Protein AF-A0A957G756-F1 (afdb_monomer)

Solvent-accessible surface area (backbone atoms only — not comparable to full-atom values): 13154 Å² total; per-residue (Å²): 130,87,59,55,31,33,37,39,39,38,94,43,53,69,86,48,104,41,71,67,27,51,49,52,47,52,52,46,31,50,44,33,74,74,49,36,46,40,35,37,38,29,40,40,49,88,91,51,74,54,60,50,82,50,60,80,18,51,30,38,30,41,82,54,8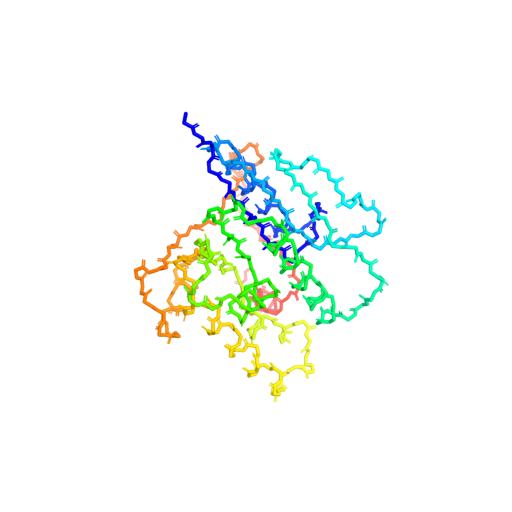5,80,70,83,52,63,68,60,50,37,50,54,44,15,52,50,54,46,50,49,47,74,76,50,77,76,36,53,32,39,35,23,47,40,54,49,48,33,28,55,43,45,74,70,47,50,91,77,44,89,44,45,37,35,37,38,46,85,69,51,66,59,70,54,44,43,84,79,35,69,87,43,63,94,33,74,63,40,57,54,39,45,51,38,45,50,54,31,60,65,68,35,67,34,33,38,22,52,36,68,69,57,48,53,53,48,35,72,73,75,36,66,62,91,38,55,43,74,53,62,80,84,76,62,60,90,82,58,63,91,70,82,80,78,91,64,96,65,91,82,89,83,88,87,78,76,92,49,78,94,69,43,59,67,58,55,59,73,47,50,88,81,110

Sequence (227 aa):
MMMPKALYAAFDLVPSPKGASTHITYFTRGLVKAGYKMSLITAGDPNLPLQECYAGADLWRVPSTGDQNFLRRAGVYGQFVLAHLRERADYEIVHVRSIWAGFPLVSHFGAARPFKLLYEVNGLPSIEMKYHYEALEGSPLLDKLREQEAATLHAADAIICPSRVTADYIASLRVPREKITVIPNGVDTSLYHPGPAPAAAAYTLLYTGTLADWQGLDVLVAALPLV

Foldseek 3Di:
DDAAEEEEEEAADAPDPDPVNVLVQVVLLVSVVVRHAYEYEYADDPVDDQWDQGSNYTYGHQDDPVDPDPVVSLQSSLVVLVVVCVVPVRHQEYEYAALSNQLSCCVPCPLVRSHAYEYEYADQCLPPVCLVPVVCVVPVVSVVSVVSVLSRLQSHQAYEYADPVVLVVSVVSVRDSVRYDHDHGDDDCVVDPDDPDDPDPDDDDDDDDDPGVVVCVVVVVVCVVVD

Radius of gyration: 19.62 Å; Cα contacts (8 Å, |Δi|>4): 318; chains: 1; bounding box: 60×42×55 Å

Structure (mmCIF, N/CA/C/O backbone):
data_AF-A0A957G756-F1
#
_entry.id   AF-A0A957G756-F1
#
loop_
_atom_site.gro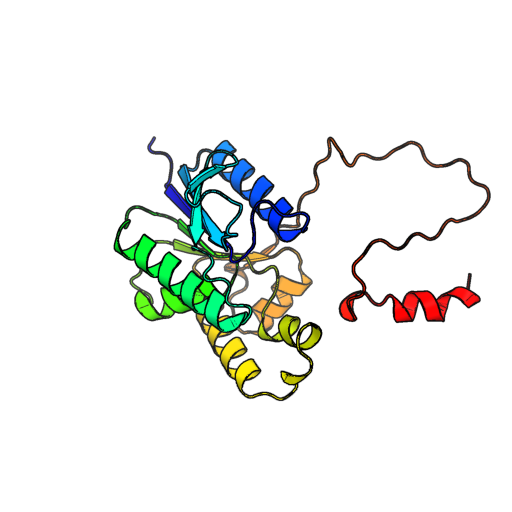up_PDB
_atom_site.id
_atom_site.type_symbol
_atom_site.label_atom_id
_atom_site.label_alt_id
_atom_site.label_comp_id
_atom_site.label_asym_id
_atom_site.label_entity_id
_atom_site.label_seq_id
_atom_site.pdbx_PDB_ins_code
_atom_site.Cartn_x
_atom_site.Cartn_y
_atom_site.Cartn_z
_atom_site.occupancy
_atom_site.B_iso_or_equiv
_atom_site.auth_seq_id
_atom_site.auth_comp_id
_atom_site.auth_asym_id
_atom_site.auth_atom_id
_atom_site.pdbx_PDB_model_num
ATOM 1 N N . MET A 1 1 ? -29.838 6.854 -6.437 1.00 57.38 1 MET A N 1
ATOM 2 C CA . MET A 1 1 ? -29.130 5.812 -5.661 1.00 57.38 1 MET A CA 1
ATOM 3 C C . MET A 1 1 ? -28.029 6.518 -4.881 1.00 57.38 1 MET A C 1
ATOM 5 O O . MET A 1 1 ? -27.373 7.357 -5.487 1.00 57.38 1 MET A O 1
ATOM 9 N N . MET A 1 2 ? -27.900 6.317 -3.564 1.00 71.19 2 MET A N 1
ATOM 10 C CA . MET A 1 2 ? -26.826 6.975 -2.797 1.00 71.19 2 MET A CA 1
ATOM 11 C C . MET A 1 2 ? -25.463 6.462 -3.277 1.00 71.19 2 MET A C 1
ATOM 13 O O . MET A 1 2 ? -25.316 5.266 -3.510 1.00 71.19 2 MET A O 1
ATOM 17 N N . MET A 1 3 ? -24.500 7.368 -3.467 1.00 81.44 3 MET A N 1
ATOM 18 C CA . MET A 1 3 ? -23.129 7.011 -3.843 1.00 81.44 3 MET A CA 1
ATOM 19 C C . MET A 1 3 ? -22.430 6.376 -2.636 1.00 81.44 3 MET A C 1
ATOM 21 O O . MET A 1 3 ? -22.388 7.030 -1.588 1.00 81.44 3 MET A O 1
ATOM 25 N N . PRO A 1 4 ? -21.878 5.156 -2.755 1.00 90.00 4 PRO A N 1
ATOM 26 C CA . PRO A 1 4 ? -21.242 4.497 -1.629 1.00 90.00 4 PRO A CA 1
ATOM 27 C C . PRO A 1 4 ? -20.017 5.278 -1.164 1.00 90.00 4 PRO A C 1
ATOM 29 O O . PRO A 1 4 ? -19.215 5.760 -1.977 1.00 90.00 4 PRO A O 1
ATOM 32 N N . LYS A 1 5 ? -19.883 5.430 0.154 1.00 95.88 5 LYS A N 1
ATOM 33 C CA . LYS A 1 5 ? -18.794 6.206 0.753 1.00 95.88 5 LYS A CA 1
ATOM 34 C C . LYS A 1 5 ? -17.638 5.289 1.124 1.00 95.88 5 LYS A C 1
ATOM 36 O O . LYS A 1 5 ? -17.815 4.323 1.867 1.00 95.88 5 LYS A O 1
ATOM 41 N N . ALA A 1 6 ? -16.445 5.620 0.644 1.00 97.44 6 ALA A N 1
ATOM 42 C CA . ALA A 1 6 ? -15.246 4.837 0.903 1.00 97.44 6 ALA A CA 1
ATOM 43 C C . ALA A 1 6 ? -14.088 5.712 1.391 1.00 97.44 6 ALA A C 1
ATOM 45 O O . ALA A 1 6 ? -13.873 6.830 0.913 1.00 97.44 6 ALA A O 1
ATOM 46 N N . LEU A 1 7 ? -13.344 5.188 2.360 1.00 98.38 7 LEU A N 1
ATOM 47 C CA . LEU A 1 7 ? -12.089 5.759 2.827 1.00 98.38 7 LEU A CA 1
ATOM 48 C C . LEU A 1 7 ? -10.940 5.020 2.153 1.00 98.38 7 LEU A C 1
ATOM 50 O O . LEU A 1 7 ? -10.889 3.796 2.214 1.00 98.38 7 LEU A O 1
ATOM 54 N N . TYR A 1 8 ? -9.997 5.756 1.578 1.00 98.56 8 TYR A N 1
ATOM 55 C CA . TYR A 1 8 ? -8.720 5.230 1.124 1.00 98.56 8 TYR A CA 1
ATOM 56 C C . TYR A 1 8 ? -7.596 5.757 2.017 1.00 98.56 8 TYR A C 1
ATOM 58 O O . TYR A 1 8 ? -7.384 6.961 2.102 1.00 98.56 8 TYR A O 1
ATOM 66 N N . ALA A 1 9 ? -6.897 4.874 2.721 1.00 98.44 9 ALA A N 1
ATOM 67 C CA . ALA A 1 9 ? -5.848 5.223 3.670 1.00 98.44 9 ALA A CA 1
ATOM 68 C C . ALA A 1 9 ? -4.494 4.693 3.173 1.00 98.44 9 ALA A C 1
ATOM 70 O O . ALA A 1 9 ? -4.243 3.481 3.170 1.00 98.44 9 ALA A O 1
ATOM 71 N N . ALA A 1 10 ? -3.605 5.609 2.789 1.00 98.00 10 ALA A N 1
ATOM 72 C CA . ALA A 1 10 ? -2.270 5.316 2.279 1.00 98.00 10 ALA A CA 1
ATOM 73 C C . ALA A 1 10 ? -1.176 6.054 3.068 1.00 98.00 10 ALA A C 1
ATOM 75 O O . ALA A 1 10 ? -1.148 7.278 3.093 1.00 98.00 10 ALA A O 1
ATOM 76 N N . PHE A 1 11 ? -0.220 5.339 3.670 1.00 96.75 11 PHE A N 1
ATOM 77 C CA . PHE A 1 11 ? 0.908 5.973 4.376 1.00 96.75 11 PHE A CA 1
ATOM 78 C C . PHE A 1 11 ? 2.018 6.410 3.404 1.00 96.75 11 PHE A C 1
ATOM 80 O O . PHE A 1 11 ? 3.173 6.005 3.510 1.00 96.75 11 PHE A O 1
ATOM 87 N N . ASP A 1 12 ? 1.648 7.248 2.445 1.00 96.00 12 ASP A N 1
ATOM 88 C CA . ASP A 1 12 ? 2.513 7.778 1.398 1.00 96.00 12 ASP A CA 1
ATOM 89 C C . ASP A 1 12 ? 2.356 9.293 1.326 1.00 96.00 12 ASP A C 1
ATOM 91 O O . ASP A 1 12 ? 1.314 9.835 1.691 1.00 96.00 12 ASP A O 1
ATOM 95 N N . LEU A 1 13 ? 3.375 9.993 0.830 1.00 95.06 13 LEU A N 1
ATOM 96 C CA . LEU A 1 13 ? 3.228 11.408 0.507 1.00 95.06 13 LEU A CA 1
ATOM 97 C C . LEU A 1 13 ? 2.525 11.552 -0.848 1.00 95.06 13 LEU A C 1
ATOM 99 O O . LEU A 1 13 ? 2.993 11.022 -1.865 1.00 95.06 13 LEU A O 1
ATOM 103 N N . VAL A 1 14 ? 1.414 12.287 -0.870 1.00 96.44 14 VAL A N 1
ATOM 104 C CA . VAL A 1 14 ? 0.627 12.535 -2.082 1.00 96.44 14 VAL A CA 1
ATOM 105 C C . VAL A 1 14 ? 0.332 14.029 -2.218 1.00 96.44 14 VAL A C 1
ATOM 107 O O . VAL A 1 14 ? -0.227 14.604 -1.284 1.00 96.44 14 VAL A O 1
ATOM 110 N N . PRO A 1 15 ? 0.649 14.668 -3.361 1.00 95.56 15 PRO A N 1
ATOM 111 C CA . PRO A 1 15 ? 1.457 14.139 -4.465 1.00 95.56 15 PRO A CA 1
ATOM 112 C C . PRO A 1 15 ? 2.950 14.018 -4.099 1.00 95.56 15 PRO A C 1
ATOM 114 O O . PRO A 1 15 ? 3.460 14.747 -3.253 1.00 95.56 15 PRO A O 1
ATOM 117 N N . SER A 1 16 ? 3.668 13.114 -4.764 1.00 94.25 16 SER A N 1
ATOM 118 C CA . SER A 1 16 ? 5.135 13.022 -4.751 1.00 94.25 16 SER A CA 1
ATOM 119 C C . SER A 1 16 ? 5.641 12.335 -6.032 1.00 94.25 16 SER A C 1
ATOM 121 O O . SER A 1 16 ? 4.866 11.630 -6.684 1.00 94.25 16 SER A O 1
ATOM 123 N N . PRO A 1 17 ? 6.924 12.485 -6.423 1.00 89.50 17 PRO A N 1
ATOM 124 C CA . PRO A 1 17 ? 7.470 11.890 -7.651 1.00 89.50 17 PRO A CA 1
ATOM 125 C C . PRO A 1 17 ? 7.754 10.379 -7.510 1.00 89.50 17 PRO A C 1
ATOM 127 O O . PRO A 1 17 ? 8.745 9.867 -8.022 1.00 89.50 17 PRO A O 1
ATOM 130 N N . LYS A 1 18 ? 6.912 9.651 -6.767 1.00 90.00 18 LYS A N 1
ATOM 131 C CA . LYS A 1 18 ? 7.045 8.212 -6.510 1.00 90.00 18 LYS A CA 1
ATOM 132 C C . LYS A 1 18 ? 5.920 7.436 -7.188 1.00 90.00 18 LYS A C 1
ATOM 134 O O . LYS A 1 18 ? 4.782 7.903 -7.261 1.00 90.00 18 LYS A O 1
ATOM 139 N N . GLY A 1 19 ? 6.222 6.204 -7.603 1.00 90.88 19 GLY A N 1
ATOM 140 C CA . GLY A 1 19 ? 5.241 5.299 -8.213 1.00 90.88 19 GLY A CA 1
ATOM 141 C C . GLY A 1 19 ? 4.019 5.049 -7.323 1.00 90.88 19 GLY A C 1
ATOM 142 O O . GLY A 1 19 ? 2.897 5.086 -7.817 1.00 90.88 19 GLY A O 1
ATOM 143 N N . ALA A 1 20 ? 4.211 4.905 -6.005 1.00 93.81 20 ALA A N 1
ATOM 144 C CA . ALA A 1 20 ? 3.110 4.756 -5.048 1.00 93.81 20 ALA A CA 1
ATOM 145 C C . ALA A 1 20 ? 2.159 5.963 -5.062 1.00 93.81 20 ALA A C 1
ATOM 147 O O . ALA A 1 20 ? 0.946 5.793 -5.137 1.00 93.81 20 ALA A O 1
ATOM 148 N N . SER A 1 21 ? 2.704 7.183 -5.077 1.00 96.31 21 SER A N 1
ATOM 149 C CA . SER A 1 21 ? 1.909 8.411 -5.149 1.00 96.31 21 SER A CA 1
ATOM 150 C C . SER A 1 21 ? 1.121 8.503 -6.453 1.00 96.31 21 SER A C 1
ATOM 152 O O . SER A 1 21 ? -0.080 8.754 -6.432 1.00 96.31 21 SER A O 1
ATOM 154 N N . THR A 1 22 ? 1.775 8.196 -7.579 1.00 95.50 22 THR A N 1
ATOM 155 C CA . THR A 1 22 ? 1.122 8.126 -8.895 1.00 95.50 22 THR A CA 1
ATOM 156 C C . THR A 1 22 ? -0.026 7.122 -8.870 1.00 95.50 22 THR A C 1
ATOM 158 O O . THR A 1 22 ? -1.150 7.465 -9.233 1.00 95.50 22 THR A O 1
ATOM 161 N N . HIS A 1 23 ? 0.221 5.907 -8.374 1.00 96.56 23 HIS A N 1
ATOM 162 C CA . HIS A 1 23 ? -0.818 4.897 -8.231 1.00 96.56 23 HIS A CA 1
ATOM 163 C C . HIS A 1 23 ? -1.989 5.435 -7.398 1.00 96.56 23 HIS A C 1
ATOM 165 O O . HIS A 1 23 ? -3.118 5.407 -7.879 1.00 96.56 23 HIS A O 1
ATOM 171 N N . ILE A 1 24 ? -1.747 5.961 -6.191 1.00 97.56 24 ILE A N 1
ATOM 172 C CA . ILE A 1 24 ? -2.807 6.462 -5.296 1.00 97.56 24 ILE A CA 1
ATOM 173 C C . ILE A 1 24 ? -3.650 7.535 -5.993 1.00 97.56 24 ILE A C 1
ATOM 175 O O . ILE A 1 24 ? -4.880 7.497 -5.913 1.00 97.56 24 ILE A O 1
ATOM 179 N N . THR A 1 25 ? -3.018 8.454 -6.726 1.00 97.50 25 THR A N 1
ATOM 180 C CA . THR A 1 25 ? -3.707 9.503 -7.487 1.00 97.50 25 THR A CA 1
ATOM 181 C C . THR A 1 25 ? -4.629 8.933 -8.564 1.00 97.50 25 THR A C 1
ATOM 183 O O . THR A 1 25 ? -5.803 9.313 -8.630 1.00 97.50 25 THR A O 1
ATOM 186 N N . TYR A 1 26 ? -4.139 8.020 -9.410 1.00 96.44 26 TYR A N 1
ATOM 187 C CA . TYR A 1 26 ? -4.953 7.433 -10.483 1.00 96.44 26 TYR A CA 1
ATOM 188 C C . TYR A 1 26 ? -6.021 6.479 -9.943 1.00 96.44 26 TYR A C 1
ATOM 190 O O . TYR A 1 26 ? -7.146 6.492 -10.445 1.00 96.44 26 TYR A O 1
ATOM 198 N N . PHE A 1 27 ? -5.712 5.715 -8.896 1.00 95.69 27 PHE A N 1
ATOM 199 C CA . PHE A 1 27 ? -6.656 4.805 -8.252 1.00 95.69 27 PHE A CA 1
ATOM 200 C C . PHE A 1 27 ? -7.812 5.583 -7.613 1.00 95.69 27 PHE A C 1
ATOM 202 O O . PHE A 1 27 ? -8.977 5.291 -7.879 1.00 95.69 27 PHE A O 1
ATOM 209 N N . THR A 1 28 ? -7.503 6.659 -6.879 1.00 97.94 28 THR A N 1
ATOM 210 C CA . THR A 1 28 ? -8.508 7.573 -6.303 1.00 97.94 28 THR A CA 1
ATOM 211 C C . THR A 1 28 ? -9.401 8.165 -7.391 1.00 97.94 28 THR A C 1
ATOM 213 O O . THR A 1 28 ? -10.626 8.090 -7.296 1.00 97.94 28 THR A O 1
ATOM 216 N N . ARG A 1 29 ? -8.804 8.685 -8.472 1.00 97.44 29 ARG A N 1
ATOM 217 C CA . ARG A 1 29 ? -9.549 9.229 -9.617 1.00 97.44 29 ARG A CA 1
ATOM 218 C C . ARG A 1 29 ? -10.462 8.179 -10.257 1.00 97.44 29 ARG A C 1
ATOM 220 O O . ARG A 1 29 ? -11.581 8.505 -10.645 1.00 97.44 29 ARG A O 1
ATOM 227 N N . GLY A 1 30 ? -9.983 6.943 -10.393 1.00 96.25 30 GLY A N 1
ATOM 228 C CA . GLY A 1 30 ? -10.749 5.819 -10.927 1.00 96.25 30 GLY A CA 1
ATOM 229 C C . GLY A 1 30 ? -11.984 5.510 -10.082 1.00 96.25 30 GLY A C 1
ATOM 230 O O . GLY A 1 30 ? -13.083 5.429 -10.625 1.00 96.25 30 GLY A O 1
ATOM 231 N N . LEU A 1 31 ? -11.825 5.433 -8.757 1.00 96.56 31 LEU A N 1
ATOM 232 C CA . LEU A 1 31 ? -12.930 5.198 -7.822 1.00 96.56 31 LEU A CA 1
ATOM 233 C C . LEU A 1 31 ? -13.961 6.336 -7.839 1.00 96.56 31 LEU A C 1
ATOM 235 O O . LEU A 1 31 ? -15.162 6.075 -7.899 1.00 96.56 31 LEU A O 1
ATOM 239 N N . VAL A 1 32 ? -13.516 7.595 -7.870 1.00 97.81 32 VAL A N 1
ATOM 240 C CA . VAL A 1 32 ? -14.425 8.749 -7.996 1.00 97.81 32 VAL A CA 1
ATOM 241 C C . VAL A 1 32 ? -15.216 8.681 -9.306 1.00 97.81 32 VAL A C 1
ATOM 243 O O . VAL A 1 32 ? -16.437 8.826 -9.297 1.00 97.81 32 VAL A O 1
ATOM 246 N N . LYS A 1 33 ? -14.552 8.396 -10.436 1.00 97.00 33 LYS A N 1
ATOM 247 C CA . LYS A 1 33 ? -15.218 8.231 -11.743 1.00 97.00 33 LYS A CA 1
ATOM 248 C C . LYS A 1 33 ? -16.201 7.060 -11.771 1.00 97.00 33 LYS A C 1
ATOM 250 O O . LYS A 1 33 ? -17.202 7.140 -12.475 1.00 97.00 33 LYS A O 1
ATOM 255 N N . ALA A 1 34 ? -15.933 6.002 -11.010 1.00 96.06 34 ALA A N 1
ATOM 256 C CA . ALA A 1 34 ? -16.838 4.867 -10.846 1.00 96.06 34 ALA A CA 1
ATOM 257 C C . ALA A 1 34 ? -18.058 5.182 -9.955 1.00 96.06 34 ALA A C 1
ATOM 259 O O . ALA A 1 34 ? -18.935 4.335 -9.806 1.00 96.06 34 ALA A O 1
ATOM 260 N N . GLY A 1 35 ? -18.141 6.390 -9.386 1.00 96.31 35 GLY A N 1
ATOM 261 C CA . GLY A 1 35 ? -19.299 6.857 -8.628 1.00 96.31 35 GLY A CA 1
ATOM 262 C C . GLY A 1 35 ? -19.189 6.684 -7.112 1.00 96.31 35 GLY A C 1
ATOM 263 O O . GLY A 1 35 ? -20.207 6.774 -6.426 1.00 96.31 35 GLY A O 1
ATOM 264 N N . TYR A 1 36 ? -17.989 6.460 -6.568 1.00 96.69 36 TYR A N 1
ATOM 265 C CA . TYR A 1 36 ? -17.769 6.433 -5.119 1.00 96.69 36 TYR A CA 1
ATOM 266 C C . TYR A 1 36 ? -17.556 7.841 -4.560 1.00 96.69 36 TYR A C 1
ATOM 268 O O . TYR A 1 36 ? -16.848 8.662 -5.150 1.00 96.69 36 TYR A O 1
ATOM 276 N N . LYS A 1 37 ? -18.104 8.106 -3.369 1.00 96.94 37 LYS A N 1
ATOM 277 C CA . LYS A 1 37 ? -17.749 9.295 -2.586 1.00 96.94 37 LYS A CA 1
ATOM 278 C C . LYS A 1 37 ? -16.494 8.989 -1.772 1.00 96.94 37 LYS A C 1
ATOM 280 O O . LYS A 1 37 ? -16.562 8.313 -0.745 1.00 96.94 37 LYS A O 1
ATOM 285 N N . MET A 1 38 ? -15.354 9.480 -2.246 1.00 97.56 38 MET A N 1
ATOM 286 C CA . MET A 1 38 ? -14.047 9.137 -1.691 1.00 97.56 38 MET A CA 1
ATOM 287 C C . MET A 1 38 ? -13.567 10.147 -0.648 1.00 97.56 38 MET A C 1
ATOM 289 O O . MET A 1 38 ? -13.553 11.353 -0.890 1.00 97.56 38 MET A O 1
ATOM 293 N N . SER A 1 39 ? -13.079 9.633 0.478 1.00 97.94 39 SER A N 1
ATOM 294 C CA . SER A 1 39 ? -12.112 10.338 1.322 1.00 97.94 39 SER A CA 1
ATOM 295 C C . SER A 1 39 ? -10.752 9.665 1.190 1.00 97.94 39 SER A C 1
ATOM 297 O O . SER A 1 39 ? -10.678 8.439 1.116 1.00 97.94 39 SER A O 1
ATOM 299 N N . LEU A 1 40 ? -9.686 10.452 1.179 1.00 98.62 40 LEU A N 1
ATOM 300 C CA . LEU A 1 40 ? -8.309 9.975 1.103 1.00 98.62 40 LEU A CA 1
ATOM 301 C C . LEU A 1 40 ? -7.555 10.470 2.341 1.00 98.62 40 LEU A C 1
ATOM 303 O O . LEU A 1 40 ? -7.634 11.650 2.665 1.00 98.62 40 LEU A O 1
ATOM 307 N N . ILE A 1 41 ? -6.838 9.590 3.039 1.00 98.50 41 ILE A N 1
ATOM 308 C CA . ILE A 1 41 ? -5.938 9.967 4.136 1.00 98.50 41 ILE A CA 1
ATOM 309 C C . ILE A 1 41 ? -4.514 9.582 3.757 1.00 98.50 41 ILE A C 1
ATOM 311 O O . ILE A 1 41 ? -4.265 8.427 3.400 1.00 98.50 41 ILE A O 1
ATOM 315 N N . THR A 1 42 ? -3.586 10.538 3.852 1.00 98.31 42 THR A N 1
ATOM 316 C CA . THR A 1 42 ? -2.175 10.329 3.500 1.00 98.31 42 THR A CA 1
ATOM 317 C C . THR A 1 42 ? -1.200 10.848 4.548 1.00 98.31 42 THR A C 1
ATOM 319 O O . THR A 1 42 ? -1.575 11.588 5.461 1.00 98.31 42 THR A O 1
ATOM 322 N N . ALA A 1 43 ? 0.082 10.496 4.414 1.00 96.38 43 ALA A N 1
ATOM 323 C CA . ALA A 1 43 ? 1.130 11.197 5.147 1.00 96.38 43 ALA A CA 1
ATOM 324 C C . ALA A 1 43 ? 1.188 12.668 4.689 1.00 96.38 43 ALA A C 1
ATOM 326 O O . ALA A 1 43 ? 0.944 12.970 3.515 1.00 96.38 43 ALA A O 1
ATOM 327 N N . GLY A 1 44 ? 1.476 13.579 5.618 1.00 94.06 44 GLY A N 1
ATOM 328 C CA . GLY A 1 44 ? 1.616 15.004 5.331 1.00 94.06 44 GLY A CA 1
ATOM 329 C C . GLY A 1 44 ? 3.057 15.464 5.167 1.00 94.06 44 GLY A C 1
ATOM 330 O O . GLY A 1 44 ? 4.003 14.809 5.601 1.00 94.06 44 GLY A O 1
ATOM 331 N N . ASP A 1 45 ? 3.187 16.639 4.565 1.00 91.00 45 ASP A N 1
ATOM 332 C CA . ASP A 1 45 ? 4.419 17.411 4.443 1.00 91.00 45 ASP A CA 1
ATOM 333 C C . ASP A 1 45 ? 4.110 18.858 4.861 1.00 91.00 45 ASP A C 1
ATOM 335 O O . ASP A 1 45 ? 3.020 19.337 4.533 1.00 91.00 45 ASP A O 1
ATOM 339 N N . PRO A 1 46 ? 5.008 19.557 5.582 1.00 90.56 46 PRO A N 1
ATOM 340 C CA . PRO A 1 46 ? 4.764 20.931 6.029 1.00 90.56 46 PRO A CA 1
ATOM 341 C C . PRO A 1 46 ? 4.463 21.926 4.899 1.00 90.56 46 PRO A C 1
ATOM 343 O O . PRO A 1 46 ? 3.848 22.959 5.151 1.00 90.56 46 PRO A O 1
ATOM 346 N N . ASN A 1 47 ? 4.881 21.627 3.667 1.00 92.06 47 ASN A N 1
ATOM 347 C CA . ASN A 1 47 ? 4.677 22.483 2.499 1.00 92.06 47 ASN A CA 1
ATOM 348 C C . ASN A 1 47 ? 3.378 22.174 1.739 1.00 92.06 47 ASN A C 1
ATOM 350 O O . ASN A 1 47 ? 3.099 22.812 0.724 1.00 92.06 47 ASN A O 1
ATOM 354 N N . LEU A 1 48 ? 2.592 21.192 2.190 1.00 93.06 48 LEU A N 1
ATOM 355 C CA . LEU A 1 48 ? 1.323 20.815 1.574 1.00 93.06 48 LEU A CA 1
ATOM 356 C C . LEU A 1 48 ? 0.142 21.173 2.486 1.00 93.06 48 LEU A C 1
ATOM 358 O O . LEU A 1 48 ? 0.252 21.079 3.711 1.00 93.06 48 LEU A O 1
ATOM 362 N N . PRO A 1 49 ? -1.021 21.535 1.915 1.00 95.88 49 PRO A N 1
ATOM 363 C CA . PRO A 1 49 ? -2.208 21.808 2.711 1.00 95.88 49 PRO A CA 1
ATOM 364 C C . PRO A 1 49 ? -2.664 20.547 3.455 1.00 95.88 49 PRO A C 1
ATOM 366 O O . PRO A 1 49 ? -2.635 19.436 2.917 1.00 95.88 49 PRO A O 1
ATOM 369 N N . LEU A 1 50 ? -3.131 20.719 4.695 1.00 96.94 50 LEU A N 1
ATOM 370 C CA . LEU A 1 50 ? -3.639 19.607 5.507 1.00 96.94 50 LEU A CA 1
ATOM 371 C C . LEU A 1 50 ? -4.919 18.995 4.930 1.00 96.94 50 LEU A C 1
ATOM 373 O O . LEU A 1 50 ? -5.175 17.813 5.142 1.00 96.94 50 LEU A O 1
ATOM 377 N N . GLN A 1 51 ? -5.717 19.787 4.215 1.00 97.19 51 GLN A N 1
ATOM 378 C CA . GLN A 1 51 ? -6.929 19.335 3.546 1.00 97.19 51 GLN A CA 1
ATOM 379 C C . GLN A 1 51 ? -7.071 20.010 2.189 1.00 97.19 51 GLN A C 1
ATOM 381 O O . GLN A 1 51 ? -6.818 21.207 2.066 1.00 97.19 51 GLN A O 1
ATOM 386 N N . GLU A 1 52 ? -7.510 19.254 1.190 1.00 97.38 52 GLU A N 1
ATOM 387 C CA . GLU A 1 52 ? -7.895 19.788 -0.117 1.00 97.38 52 GLU A CA 1
ATOM 388 C C . GLU A 1 52 ? -8.788 18.796 -0.876 1.00 97.38 52 GLU A C 1
ATOM 390 O O . GLU A 1 52 ? -8.886 17.623 -0.514 1.00 97.38 52 GLU A O 1
ATOM 395 N N . CYS A 1 53 ? -9.416 19.251 -1.961 1.00 97.94 53 CYS A N 1
ATOM 396 C CA . CYS A 1 53 ? -10.016 18.344 -2.935 1.00 97.94 53 CYS A CA 1
ATOM 397 C C . CYS A 1 53 ? -8.926 17.876 -3.906 1.00 97.94 53 CYS A C 1
ATOM 399 O O . CYS A 1 53 ? -8.391 18.674 -4.677 1.00 97.94 53 CYS A O 1
ATOM 401 N N . TYR A 1 54 ? -8.602 16.585 -3.882 1.00 97.81 54 TYR A N 1
ATOM 402 C CA . TYR A 1 54 ? -7.528 16.007 -4.688 1.00 97.81 54 TYR A CA 1
ATOM 403 C C . TYR A 1 54 ? -8.033 14.801 -5.472 1.00 97.81 54 TYR A C 1
ATOM 405 O O . TYR A 1 54 ? -8.620 13.881 -4.910 1.00 97.81 54 TYR A O 1
ATOM 413 N N . ALA A 1 55 ? -7.816 14.799 -6.791 1.00 97.19 55 ALA A N 1
ATOM 414 C CA . ALA A 1 55 ? -8.306 13.749 -7.693 1.00 97.19 55 ALA A CA 1
ATOM 415 C C . ALA A 1 55 ? -9.826 13.463 -7.571 1.00 97.19 55 ALA A C 1
ATOM 417 O O . ALA A 1 55 ? -10.278 12.374 -7.921 1.00 97.19 55 ALA A O 1
ATOM 418 N N . GLY A 1 56 ? -10.604 14.452 -7.111 1.00 97.56 56 GLY A N 1
ATOM 419 C CA . GLY A 1 56 ? -12.046 14.347 -6.872 1.00 97.56 56 GLY A CA 1
ATOM 420 C C . GLY A 1 56 ? -12.443 13.755 -5.513 1.00 97.56 56 GLY A C 1
ATOM 421 O O . GLY A 1 56 ? -13.626 13.505 -5.302 1.00 97.56 56 GLY A O 1
ATOM 422 N N . ALA A 1 57 ? -11.487 13.521 -4.610 1.00 98.06 57 ALA A N 1
ATOM 423 C CA . ALA A 1 57 ? -11.714 13.040 -3.249 1.00 98.06 57 ALA A CA 1
ATOM 424 C C . ALA A 1 57 ? -11.425 14.128 -2.203 1.00 98.06 57 ALA A C 1
ATOM 426 O O . ALA A 1 57 ? -10.588 15.006 -2.426 1.00 98.06 57 ALA A O 1
ATOM 427 N N . ASP A 1 58 ? -12.058 14.008 -1.034 1.00 97.56 58 ASP A N 1
ATOM 428 C CA . ASP A 1 58 ? -11.719 14.806 0.149 1.00 97.56 58 ASP A CA 1
ATOM 429 C C . ASP A 1 58 ? -10.412 14.265 0.755 1.00 97.56 58 ASP A C 1
ATOM 431 O O . ASP A 1 58 ? -10.419 13.218 1.414 1.00 97.56 58 ASP A O 1
ATOM 435 N N . LEU A 1 59 ? -9.287 14.939 0.507 1.00 98.38 59 LEU A N 1
ATOM 436 C CA . LEU A 1 59 ? -7.965 14.536 0.988 1.00 98.38 59 LEU A CA 1
ATOM 437 C C . LEU A 1 59 ? -7.652 15.170 2.345 1.00 98.38 59 LEU A C 1
ATOM 439 O O . LEU A 1 59 ? -7.763 16.381 2.511 1.00 98.38 59 LEU A O 1
ATOM 443 N N . TRP A 1 60 ? -7.187 14.342 3.277 1.00 98.00 60 TRP A N 1
ATOM 444 C CA . TRP A 1 60 ? -6.687 14.703 4.597 1.00 98.00 60 TRP A CA 1
ATOM 445 C C . TRP A 1 60 ? -5.241 14.234 4.734 1.00 98.00 60 TRP A C 1
ATOM 447 O O . TRP A 1 60 ? -4.931 13.055 4.558 1.00 98.00 60 TRP A O 1
ATOM 457 N N . ARG A 1 61 ? -4.342 15.143 5.085 1.00 97.88 61 ARG A N 1
ATOM 458 C CA . ARG A 1 61 ? -2.943 14.826 5.358 1.00 97.88 61 ARG A CA 1
ATOM 459 C C . ARG A 1 61 ? -2.694 14.838 6.853 1.00 97.88 61 ARG A C 1
ATOM 461 O O . ARG A 1 61 ? -3.024 15.807 7.535 1.00 97.88 61 ARG A O 1
ATOM 468 N N . VAL A 1 62 ? -2.072 13.776 7.354 1.00 97.00 62 VAL A N 1
ATOM 469 C CA . VAL A 1 62 ? -1.642 13.713 8.753 1.00 97.00 62 VAL A CA 1
ATOM 470 C C . VAL A 1 62 ? -0.549 14.763 8.974 1.00 97.00 62 VAL A C 1
ATOM 472 O O . VAL A 1 62 ? 0.462 14.705 8.269 1.00 97.00 62 VAL A O 1
ATOM 475 N N . PRO A 1 63 ? -0.712 15.712 9.918 1.00 93.38 63 PRO A N 1
ATOM 476 C CA . PRO A 1 63 ? 0.277 16.756 10.154 1.00 93.38 63 PRO A CA 1
ATOM 477 C C . PRO A 1 63 ? 1.676 16.180 10.391 1.00 93.38 63 PRO A C 1
ATOM 479 O O . PRO A 1 63 ? 1.865 15.294 11.226 1.00 93.38 63 PRO A O 1
ATOM 482 N N . SER A 1 64 ? 2.664 16.691 9.655 1.00 86.12 64 SER A N 1
ATOM 483 C CA . SER A 1 64 ? 4.060 16.311 9.863 1.00 86.12 64 SER A CA 1
ATOM 484 C C . SER A 1 64 ? 4.621 17.055 11.071 1.00 86.12 64 SER A C 1
ATOM 486 O O . SER A 1 64 ? 4.594 18.281 11.121 1.00 86.12 64 SER A O 1
ATOM 488 N N . THR A 1 65 ? 5.157 16.315 12.038 1.00 79.00 65 THR A N 1
ATOM 489 C CA . THR A 1 65 ? 5.813 16.870 13.234 1.00 79.00 65 THR A CA 1
ATOM 490 C C . THR A 1 65 ? 7.307 17.142 13.022 1.00 79.00 65 THR A C 1
ATOM 492 O O . THR A 1 65 ? 8.009 17.478 13.971 1.00 79.00 65 THR A O 1
ATOM 495 N N . GLY A 1 66 ? 7.823 16.951 11.800 1.00 81.25 66 GLY A N 1
ATOM 496 C CA . GLY A 1 66 ? 9.261 16.999 11.502 1.00 81.25 66 GLY A CA 1
ATOM 497 C C . GLY A 1 66 ? 10.048 15.764 11.967 1.00 81.25 66 GLY A C 1
ATOM 498 O O . GLY A 1 66 ? 11.251 15.681 11.716 1.00 81.25 66 GLY A O 1
ATOM 499 N N . ASP A 1 67 ? 9.388 14.787 12.602 1.00 84.94 67 ASP A N 1
ATOM 500 C CA . ASP A 1 67 ? 10.024 13.560 13.088 1.00 84.94 67 ASP A CA 1
ATOM 501 C C . ASP A 1 67 ? 10.530 12.690 11.925 1.00 84.94 67 ASP A C 1
ATOM 503 O O . ASP A 1 67 ? 9.773 12.234 11.062 1.00 84.94 67 ASP A O 1
ATOM 507 N N . GLN A 1 68 ? 11.833 12.420 11.916 1.00 86.38 68 GLN A N 1
ATOM 508 C CA . GLN A 1 68 ? 12.480 11.588 10.903 1.00 86.38 68 GLN A CA 1
ATOM 509 C C . GLN A 1 68 ? 12.311 10.083 11.170 1.00 86.38 68 GLN A C 1
ATOM 511 O O . GLN A 1 68 ? 12.503 9.273 10.258 1.00 86.38 68 GLN A O 1
ATOM 516 N N . ASN A 1 69 ? 11.858 9.684 12.361 1.00 89.69 69 ASN A N 1
ATOM 517 C CA . ASN A 1 69 ? 11.616 8.291 12.707 1.00 89.69 69 ASN A CA 1
ATOM 518 C C . ASN A 1 69 ? 10.375 7.732 11.989 1.00 89.69 69 ASN A C 1
ATOM 520 O O . ASN A 1 69 ? 9.234 8.100 12.271 1.00 89.69 69 ASN A O 1
ATOM 524 N N . PHE A 1 70 ? 10.610 6.786 11.078 1.00 90.12 70 PHE A N 1
ATOM 525 C CA . PHE A 1 70 ? 9.569 6.176 10.253 1.00 90.12 70 PHE A CA 1
ATOM 526 C C . PHE A 1 70 ? 8.451 5.516 11.073 1.00 90.12 70 PHE A C 1
ATOM 528 O O . PHE A 1 70 ? 7.278 5.768 10.810 1.00 90.12 70 PHE A O 1
ATOM 535 N N . LEU A 1 71 ? 8.795 4.715 12.087 1.00 91.06 71 LEU A N 1
ATOM 536 C CA . LEU A 1 71 ? 7.811 3.972 12.882 1.00 91.06 71 LEU A CA 1
ATOM 537 C C . LEU A 1 71 ? 6.959 4.893 13.757 1.00 91.06 71 LEU A C 1
ATOM 539 O O . LEU A 1 71 ? 5.761 4.657 13.900 1.00 91.06 71 LEU A O 1
ATOM 543 N N . ARG A 1 72 ? 7.542 5.967 14.306 1.00 92.25 72 ARG A N 1
ATOM 544 C CA . ARG A 1 72 ? 6.761 6.985 15.025 1.00 92.25 72 ARG A CA 1
ATOM 545 C C . ARG A 1 72 ? 5.774 7.677 14.098 1.00 92.25 72 ARG A C 1
ATOM 547 O O . ARG A 1 72 ? 4.598 7.763 14.443 1.00 92.25 72 ARG A O 1
ATOM 554 N N . ARG A 1 73 ? 6.207 8.087 12.900 1.00 95.00 73 ARG A N 1
ATOM 555 C CA . ARG A 1 73 ? 5.294 8.660 11.898 1.00 95.00 73 ARG A CA 1
ATOM 556 C C . ARG A 1 73 ? 4.188 7.684 11.495 1.00 95.00 73 ARG A C 1
ATOM 558 O O . ARG A 1 73 ? 3.034 8.091 11.420 1.00 95.00 73 ARG A O 1
ATOM 565 N N . ALA A 1 74 ? 4.520 6.411 11.280 1.00 95.06 74 ALA A N 1
ATOM 566 C CA . ALA A 1 74 ? 3.544 5.370 10.960 1.00 95.06 74 ALA A CA 1
ATOM 567 C C . ALA A 1 74 ? 2.520 5.181 12.093 1.00 95.06 74 ALA A C 1
ATOM 569 O O . ALA A 1 74 ? 1.324 5.067 11.832 1.00 95.06 74 ALA A O 1
ATOM 570 N N . GLY A 1 75 ? 2.973 5.221 13.351 1.00 95.56 75 GLY A N 1
ATOM 571 C CA . GLY A 1 75 ? 2.108 5.168 14.529 1.00 95.56 75 GLY A CA 1
ATOM 572 C C . GLY A 1 75 ? 1.158 6.365 14.633 1.00 95.56 75 GLY A C 1
ATOM 573 O O . GLY A 1 75 ? -0.042 6.173 14.822 1.00 95.56 75 GLY A O 1
ATOM 574 N N . VAL A 1 76 ? 1.666 7.590 14.452 1.00 96.56 76 VAL A N 1
ATOM 575 C CA . VAL A 1 76 ? 0.844 8.819 14.430 1.00 96.56 76 VAL A CA 1
ATOM 576 C C . VAL A 1 76 ? -0.183 8.764 13.300 1.00 96.56 76 VAL A C 1
ATOM 578 O O . VAL A 1 76 ? -1.356 9.069 13.508 1.00 96.56 76 VAL A O 1
ATOM 581 N N . TYR A 1 77 ? 0.234 8.314 12.117 1.00 97.88 77 TYR A N 1
ATOM 582 C CA . TYR A 1 77 ? -0.658 8.126 10.980 1.00 97.88 77 TYR A CA 1
ATOM 583 C C . TYR A 1 77 ? -1.782 7.123 11.284 1.00 97.88 77 TYR A C 1
ATOM 585 O O . TYR A 1 77 ? -2.953 7.426 11.058 1.00 97.88 77 TYR A O 1
ATOM 593 N N . GLY A 1 78 ? -1.455 5.964 11.859 1.00 97.81 78 GLY A N 1
ATOM 594 C CA . GLY A 1 78 ? -2.451 4.963 12.246 1.00 97.81 78 GLY A CA 1
ATOM 595 C C . GLY A 1 78 ? -3.457 5.482 13.275 1.00 97.81 78 GLY A C 1
ATOM 596 O O . GLY A 1 78 ? -4.659 5.248 13.141 1.00 97.81 78 GLY A O 1
ATOM 597 N N . GLN A 1 79 ? -2.988 6.246 14.267 1.00 97.25 79 GLN A N 1
ATOM 598 C CA . GLN A 1 79 ? -3.858 6.897 15.252 1.00 97.25 79 GLN A CA 1
ATOM 599 C C . GLN A 1 79 ? -4.792 7.925 14.608 1.00 97.25 79 GLN A C 1
ATOM 601 O O . GLN A 1 79 ? -5.967 7.979 14.966 1.00 97.25 79 GLN A O 1
ATOM 606 N N . PHE A 1 80 ? -4.300 8.697 13.638 1.00 97.56 80 PHE A N 1
ATOM 607 C CA . PHE A 1 80 ? -5.115 9.659 12.900 1.00 97.56 80 PHE A CA 1
ATOM 608 C C . PHE A 1 80 ? -6.233 8.966 12.110 1.00 97.56 80 PHE A C 1
ATOM 610 O O . PHE A 1 80 ? -7.393 9.360 12.212 1.00 97.56 80 PHE A O 1
ATOM 617 N N . VAL A 1 81 ? -5.912 7.899 11.368 1.00 97.81 81 VAL A N 1
ATOM 618 C CA . VAL A 1 81 ? -6.910 7.119 10.609 1.00 97.81 81 VAL A CA 1
ATOM 619 C C . VAL A 1 81 ? -7.963 6.517 11.545 1.00 97.81 81 VAL A C 1
ATOM 621 O O . VAL A 1 81 ? -9.159 6.569 11.252 1.00 97.81 81 VAL A O 1
ATOM 624 N N . LEU A 1 82 ? -7.536 5.978 12.691 1.00 97.06 82 LEU A N 1
ATOM 625 C CA . LEU A 1 82 ? -8.443 5.428 13.696 1.00 97.06 82 LEU A CA 1
ATOM 626 C C . LEU A 1 82 ? -9.369 6.501 14.289 1.00 97.06 82 LEU A C 1
ATOM 628 O O . LEU A 1 82 ? -10.572 6.269 14.402 1.00 97.06 82 LEU A O 1
ATOM 632 N N . ALA A 1 83 ? -8.833 7.667 14.655 1.00 96.62 83 ALA A N 1
ATOM 633 C CA . ALA A 1 83 ? -9.623 8.782 15.174 1.00 96.62 83 ALA A CA 1
ATOM 634 C C . ALA A 1 83 ? -10.661 9.257 14.146 1.00 96.62 83 ALA A C 1
ATOM 636 O O . ALA A 1 83 ? -11.840 9.379 14.476 1.00 96.62 83 ALA A O 1
ATOM 637 N N . HIS A 1 84 ? -10.252 9.398 12.882 1.00 96.19 84 HIS A N 1
ATOM 638 C CA . HIS A 1 84 ? -11.145 9.775 11.785 1.00 96.19 84 HIS A CA 1
ATOM 639 C C . HIS A 1 84 ? -12.336 8.821 11.646 1.00 96.19 84 HIS A C 1
ATOM 641 O O . HIS A 1 84 ? -13.473 9.271 11.520 1.00 96.19 84 HIS A O 1
ATOM 647 N N . LEU A 1 85 ? -12.106 7.505 11.714 1.00 95.12 85 LEU A N 1
ATOM 648 C CA . LEU A 1 85 ? -13.185 6.512 11.625 1.00 95.12 85 LEU A CA 1
ATOM 649 C C . LEU A 1 85 ? -14.087 6.472 12.863 1.00 95.12 85 LEU A C 1
ATOM 651 O O . LEU A 1 85 ? -15.270 6.161 12.739 1.00 95.12 85 LEU A O 1
ATOM 655 N N . ARG A 1 86 ? -13.564 6.806 14.048 1.00 92.50 86 ARG A N 1
ATOM 656 C CA . ARG A 1 86 ? -14.382 6.938 15.266 1.00 92.50 86 ARG A CA 1
ATOM 657 C C . ARG A 1 86 ? -15.319 8.142 15.203 1.00 92.50 86 ARG A C 1
ATOM 659 O O . ARG A 1 86 ? -16.420 8.074 15.739 1.00 92.50 86 ARG A O 1
ATOM 666 N N . GLU A 1 87 ? -14.892 9.224 14.558 1.00 89.69 87 GLU A N 1
ATOM 667 C CA . GLU A 1 87 ? -15.684 10.449 14.400 1.00 89.69 87 GLU A CA 1
ATOM 668 C C . GLU A 1 87 ? -16.638 10.394 13.196 1.00 89.69 87 GLU A C 1
ATOM 670 O O . GLU A 1 87 ? -17.691 11.033 13.208 1.00 89.69 87 GLU A O 1
ATOM 675 N N . ARG A 1 88 ? -16.292 9.630 12.151 1.00 81.44 88 ARG A N 1
ATOM 676 C CA . ARG A 1 88 ? -17.052 9.529 10.896 1.00 81.44 88 ARG A CA 1
ATOM 677 C C . ARG A 1 88 ? -17.360 8.071 10.559 1.00 81.44 88 ARG A C 1
ATOM 679 O O . ARG A 1 88 ? -16.618 7.415 9.832 1.00 81.44 88 ARG A O 1
ATOM 686 N N . ALA A 1 89 ? -18.483 7.579 11.078 1.00 71.38 89 ALA A N 1
ATOM 687 C CA . ALA A 1 89 ? -18.883 6.172 10.989 1.00 71.38 89 ALA A CA 1
ATOM 688 C C . ALA A 1 89 ? -19.711 5.803 9.735 1.00 71.38 89 ALA A C 1
ATOM 690 O O . ALA A 1 89 ? -20.341 4.752 9.711 1.00 71.38 89 ALA A O 1
ATOM 691 N N . ASP A 1 90 ? -19.746 6.648 8.701 1.00 90.50 90 ASP A N 1
ATOM 692 C CA . ASP A 1 90 ? -20.596 6.468 7.511 1.00 90.50 90 ASP A CA 1
ATOM 693 C C . ASP A 1 90 ? -19.862 5.857 6.302 1.00 90.50 90 ASP A C 1
ATOM 695 O O . ASP A 1 90 ? -20.368 5.911 5.183 1.00 90.50 90 ASP A O 1
ATOM 699 N N . TYR A 1 91 ? -18.664 5.297 6.499 1.00 96.38 91 TYR A N 1
ATOM 700 C CA . TYR A 1 91 ? -17.948 4.575 5.446 1.00 96.38 91 TYR A CA 1
ATOM 701 C C . TYR A 1 91 ? -18.449 3.137 5.334 1.00 96.38 91 TYR A C 1
ATOM 703 O O . TYR A 1 91 ? -18.408 2.382 6.300 1.00 96.38 91 TYR A O 1
ATOM 711 N N . GLU A 1 92 ? -18.838 2.728 4.130 1.00 96.00 92 GLU A N 1
ATOM 712 C CA . GLU A 1 92 ? -19.183 1.332 3.837 1.00 96.00 92 GLU A CA 1
ATOM 713 C C . GLU A 1 92 ? -17.923 0.495 3.590 1.00 96.00 92 GLU A C 1
ATOM 715 O O . GLU A 1 92 ? -17.874 -0.694 3.917 1.00 96.00 92 GLU A O 1
ATOM 720 N N . ILE A 1 93 ? -16.887 1.129 3.029 1.00 97.25 93 ILE A N 1
ATOM 721 C CA . ILE A 1 93 ? -15.613 0.500 2.682 1.00 97.25 93 ILE A CA 1
ATOM 722 C C . ILE A 1 93 ? -14.463 1.318 3.268 1.00 97.25 93 ILE A C 1
ATOM 724 O O . ILE A 1 93 ? -14.359 2.526 3.049 1.00 97.25 93 ILE A O 1
ATOM 728 N N . VAL A 1 94 ? -13.556 0.636 3.958 1.00 98.19 94 VAL A N 1
ATOM 729 C CA . VAL A 1 94 ? -12.259 1.174 4.363 1.00 98.19 94 VAL A CA 1
ATOM 730 C C . VAL A 1 94 ? -11.184 0.409 3.609 1.00 98.19 94 VAL A C 1
ATOM 732 O O . VAL A 1 94 ? -10.966 -0.779 3.829 1.00 98.19 94 VAL A O 1
ATOM 735 N N . HIS A 1 95 ? -10.533 1.106 2.692 1.00 98.56 95 HIS A N 1
ATOM 736 C CA . HIS A 1 95 ? -9.468 0.610 1.845 1.00 98.56 95 HIS A CA 1
ATOM 737 C C . HIS A 1 95 ? -8.118 1.063 2.416 1.00 98.56 95 HIS A C 1
ATOM 739 O O . HIS A 1 95 ? -7.829 2.256 2.450 1.00 98.56 95 HIS A O 1
ATOM 745 N N . VAL A 1 96 ? -7.283 0.130 2.869 1.00 98.50 96 VAL A N 1
ATOM 746 C CA . VAL A 1 96 ? -5.946 0.415 3.418 1.00 98.50 96 VAL A CA 1
ATOM 747 C C . VAL A 1 96 ? -4.851 -0.104 2.487 1.00 98.50 96 VAL A C 1
ATOM 749 O O . VAL A 1 96 ? -5.003 -1.179 1.917 1.00 98.50 96 VAL A O 1
ATOM 752 N N . ARG A 1 97 ? -3.733 0.626 2.359 1.00 97.56 97 ARG A N 1
ATOM 753 C CA . ARG A 1 97 ? -2.531 0.180 1.609 1.00 97.56 97 ARG A CA 1
ATOM 754 C C . ARG A 1 97 ? -1.402 -0.361 2.481 1.00 97.56 97 ARG A C 1
ATOM 756 O O . ARG A 1 97 ? -0.354 -0.751 1.978 1.00 97.56 97 ARG A O 1
ATOM 763 N N . SER A 1 98 ? -1.557 -0.308 3.800 1.00 96.31 98 SER A N 1
ATOM 764 C CA . SER A 1 98 ? -0.498 -0.691 4.729 1.00 96.31 98 SER A CA 1
ATOM 765 C C . SER A 1 98 ? -1.055 -1.112 6.080 1.00 96.31 98 SER A C 1
ATOM 767 O O . SER A 1 98 ? -2.121 -0.658 6.509 1.00 96.31 98 SER A O 1
ATOM 769 N N . ILE A 1 99 ? -0.278 -1.927 6.794 1.00 97.31 99 ILE A N 1
ATOM 770 C CA . ILE A 1 99 ? -0.564 -2.301 8.183 1.00 97.31 99 ILE A CA 1
ATOM 771 C C . ILE A 1 99 ? -0.586 -1.089 9.121 1.00 97.31 99 ILE A C 1
ATOM 773 O O . ILE A 1 99 ? -1.229 -1.141 10.161 1.00 97.31 99 ILE A O 1
ATOM 777 N N . TRP A 1 100 ? 0.048 0.025 8.740 1.00 97.38 100 TRP A N 1
ATOM 778 C CA . TRP A 1 100 ? 0.072 1.254 9.535 1.00 97.38 100 TRP A CA 1
ATOM 779 C C . TRP A 1 100 ? -1.327 1.844 9.730 1.00 97.38 100 TRP A C 1
ATOM 781 O O . TRP A 1 100 ? -1.601 2.409 10.782 1.00 97.38 100 TRP A O 1
ATOM 791 N N . ALA A 1 101 ? -2.222 1.672 8.750 1.00 97.44 101 ALA A N 1
ATOM 792 C CA . ALA A 1 101 ? -3.656 1.907 8.927 1.00 97.44 101 ALA A CA 1
ATOM 793 C C . ALA A 1 101 ? -4.398 0.623 9.319 1.00 97.44 101 ALA A C 1
ATOM 795 O O . ALA A 1 101 ? -5.229 0.646 10.220 1.00 97.44 101 ALA A O 1
ATOM 796 N N . GLY A 1 102 ? -4.114 -0.498 8.651 1.00 97.56 102 GLY A N 1
ATOM 797 C CA . GLY A 1 102 ? -4.891 -1.729 8.801 1.00 97.56 102 GLY A CA 1
ATOM 798 C C . GLY A 1 102 ? -4.862 -2.320 10.211 1.00 97.56 102 GLY A C 1
ATOM 799 O O . GLY A 1 102 ? -5.919 -2.602 10.774 1.00 97.56 102 GLY A O 1
ATOM 800 N N . PHE A 1 103 ? -3.677 -2.459 10.808 1.00 98.19 103 PHE A N 1
ATOM 801 C CA . PHE A 1 103 ? -3.523 -3.116 12.104 1.00 98.19 103 PHE A CA 1
ATOM 802 C C . PHE A 1 103 ? -4.225 -2.352 13.240 1.00 98.19 103 PHE A C 1
ATOM 804 O O . PHE A 1 103 ? -5.046 -2.974 13.913 1.00 98.19 103 PHE A O 1
ATOM 811 N N . PRO A 1 104 ? -4.040 -1.024 13.428 1.00 97.88 104 PRO A N 1
ATOM 812 C CA . PRO A 1 104 ? -4.778 -0.277 14.451 1.00 97.88 104 PRO A CA 1
ATOM 813 C C . PRO A 1 104 ? -6.302 -0.407 14.338 1.00 97.88 104 PRO A C 1
ATOM 815 O O . PRO A 1 104 ? -6.988 -0.510 15.356 1.00 97.88 104 PRO A O 1
ATOM 818 N N . LEU A 1 105 ? -6.840 -0.434 13.114 1.00 96.88 105 LEU A N 1
ATOM 819 C CA . LEU A 1 105 ? -8.276 -0.597 12.882 1.00 96.88 105 LEU A CA 1
ATOM 820 C C . LEU A 1 105 ? -8.758 -1.996 13.260 1.00 96.88 105 LEU A C 1
ATOM 822 O O . LEU A 1 105 ? -9.774 -2.130 13.941 1.00 96.88 105 LEU A O 1
ATOM 826 N N . VAL A 1 106 ? -8.019 -3.030 12.857 1.00 97.19 106 VAL A N 1
ATOM 827 C CA . VAL A 1 106 ? -8.327 -4.422 13.204 1.00 97.19 106 VAL A CA 1
ATOM 828 C C . VAL A 1 106 ? -8.237 -4.638 14.712 1.00 97.19 106 VAL A C 1
ATOM 830 O O . VAL A 1 106 ? -9.141 -5.237 15.288 1.00 97.19 106 VAL A O 1
ATOM 833 N N . SER A 1 107 ? -7.204 -4.107 15.370 1.00 97.00 107 SER A N 1
ATOM 834 C CA . SER A 1 107 ? -7.043 -4.204 16.823 1.00 97.00 107 SER A CA 1
ATOM 835 C C . SER A 1 107 ? -8.143 -3.474 17.595 1.00 97.00 107 SER A C 1
ATOM 837 O O . SER A 1 107 ? -8.528 -3.935 18.665 1.00 97.00 107 SER A O 1
ATOM 839 N N . HIS A 1 108 ? -8.646 -2.348 17.080 1.00 96.06 108 HIS A N 1
ATOM 840 C CA . HIS A 1 108 ? -9.665 -1.552 17.765 1.00 96.06 108 HIS A CA 1
ATOM 841 C C . HIS A 1 108 ? -11.092 -2.065 17.537 1.00 96.06 108 HIS A C 1
ATOM 843 O O . HIS A 1 108 ? -11.838 -2.247 18.495 1.00 96.06 108 HIS A O 1
ATOM 849 N N . PHE A 1 109 ? -11.487 -2.272 16.278 1.00 94.56 109 PHE A N 1
ATOM 850 C CA . PHE A 1 109 ? -12.865 -2.633 15.925 1.00 94.56 109 PHE A CA 1
ATOM 851 C C . PHE A 1 109 ? -13.106 -4.149 15.897 1.00 94.56 109 PHE A C 1
ATOM 853 O O . PHE A 1 109 ? -14.247 -4.601 16.017 1.00 94.56 109 PHE A O 1
ATOM 860 N N . GLY A 1 110 ? -12.052 -4.949 15.716 1.00 93.31 110 GLY A N 1
ATOM 861 C CA . GLY A 1 110 ? -12.152 -6.401 15.611 1.00 93.31 110 GLY A CA 1
ATOM 862 C C . GLY A 1 110 ? -13.048 -6.870 14.457 1.00 93.31 110 GLY A C 1
ATOM 863 O O . GLY A 1 110 ? -13.101 -6.278 13.373 1.00 93.31 110 GLY A O 1
ATOM 864 N N . ALA A 1 111 ? -13.755 -7.978 14.689 1.00 87.81 111 ALA A N 1
ATOM 865 C CA . ALA A 1 111 ? -14.670 -8.572 13.714 1.00 87.81 111 ALA A CA 1
ATOM 866 C C . ALA A 1 111 ? -16.004 -7.809 13.579 1.00 87.81 111 ALA A C 1
ATOM 868 O O . ALA A 1 111 ? -16.649 -7.907 12.541 1.00 87.81 111 ALA A O 1
ATOM 869 N N . ALA A 1 112 ? -16.400 -7.031 14.592 1.00 87.56 112 ALA A N 1
ATOM 870 C CA . ALA A 1 112 ? -17.673 -6.302 14.641 1.00 87.56 112 ALA A CA 1
ATOM 871 C C . ALA A 1 112 ? -17.595 -4.888 14.029 1.00 87.56 112 ALA A C 1
ATOM 873 O O . ALA A 1 112 ? -18.419 -4.025 14.330 1.00 87.56 112 ALA A O 1
ATOM 874 N N . ARG A 1 113 ? -16.586 -4.632 13.190 1.00 92.56 113 ARG A N 1
ATOM 875 C CA . ARG A 1 113 ? -16.404 -3.350 12.499 1.00 92.56 113 ARG A CA 1
ATOM 876 C C . ARG A 1 113 ? -17.635 -2.986 11.646 1.00 92.56 113 ARG A C 1
ATOM 878 O O . ARG A 1 113 ? -18.193 -3.864 10.989 1.00 92.56 113 ARG A O 1
ATOM 885 N N . PRO A 1 114 ? -18.027 -1.699 11.586 1.00 92.75 114 PRO A N 1
ATOM 886 C CA . PRO A 1 114 ? -19.210 -1.257 10.842 1.00 92.75 114 PRO A CA 1
ATOM 887 C C . PRO A 1 114 ? -18.973 -1.113 9.327 1.00 92.75 114 PRO A C 1
ATOM 889 O O . PRO A 1 114 ? -19.856 -0.655 8.611 1.00 92.75 114 PRO A O 1
ATOM 892 N N . PHE A 1 115 ? -17.790 -1.487 8.832 1.00 95.56 115 PHE A N 1
ATOM 893 C CA . PHE A 1 115 ? -17.365 -1.314 7.445 1.00 95.56 115 PHE A CA 1
ATOM 894 C C . PHE A 1 115 ? -16.684 -2.572 6.903 1.00 95.56 115 PHE A C 1
ATOM 896 O O . PHE A 1 115 ? -16.140 -3.388 7.654 1.00 95.56 115 PHE A O 1
ATOM 903 N N . LYS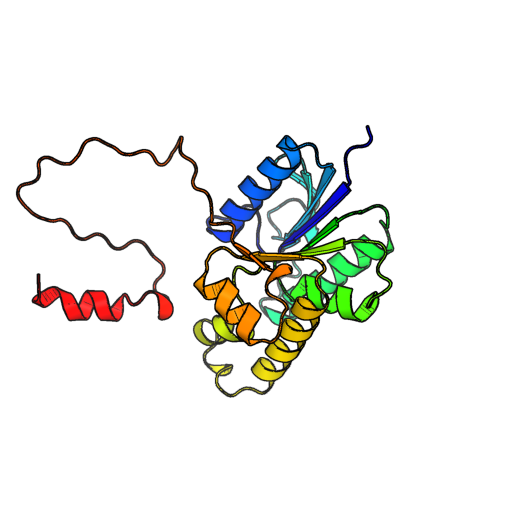 A 1 116 ? -16.648 -2.700 5.576 1.00 97.31 116 LYS A N 1
ATOM 904 C CA . LYS A 1 116 ? -15.839 -3.707 4.884 1.00 97.31 116 LYS A CA 1
ATOM 905 C C . LYS A 1 116 ? -14.394 -3.240 4.761 1.00 97.31 116 LYS A C 1
ATOM 907 O O . LYS A 1 116 ? -14.132 -2.139 4.282 1.00 97.31 116 LYS A O 1
ATOM 912 N N . LEU A 1 117 ? -13.457 -4.074 5.203 1.00 98.31 117 LEU A N 1
ATOM 913 C CA . LEU A 1 117 ? -12.025 -3.799 5.132 1.00 98.31 117 LEU A CA 1
ATOM 914 C C . LEU A 1 117 ? -11.450 -4.393 3.843 1.00 98.31 117 LEU A C 1
ATOM 916 O O . LEU A 1 117 ? -11.385 -5.615 3.695 1.00 98.31 117 LEU A O 1
ATOM 920 N N . LEU A 1 118 ? -11.004 -3.523 2.942 1.00 98.62 118 LEU A N 1
ATOM 921 C CA . LEU A 1 118 ? -10.227 -3.883 1.760 1.00 98.62 118 LEU A CA 1
ATOM 922 C C . LEU A 1 118 ? -8.747 -3.610 2.042 1.00 98.62 118 LEU A C 1
ATOM 924 O O . LEU A 1 118 ? -8.379 -2.472 2.333 1.00 98.62 118 LEU A O 1
ATOM 928 N N . TYR A 1 119 ? -7.899 -4.631 1.944 1.00 98.75 119 TYR A N 1
ATOM 929 C CA . TYR A 1 119 ? -6.452 -4.461 2.073 1.00 98.75 119 TYR A CA 1
ATOM 930 C C . TYR A 1 119 ? -5.770 -4.569 0.705 1.00 98.75 119 TYR A C 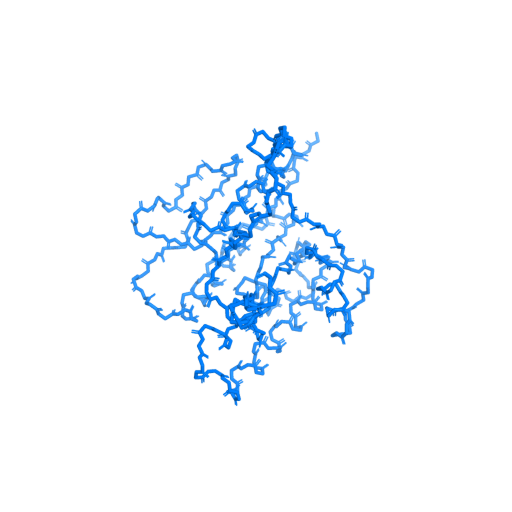1
ATOM 932 O O . TYR A 1 119 ? -5.754 -5.624 0.079 1.00 98.75 119 TYR A O 1
ATOM 940 N N . GLU A 1 120 ? -5.183 -3.473 0.243 1.00 98.50 120 GLU A N 1
ATOM 941 C CA . GLU A 1 120 ? -4.283 -3.460 -0.900 1.00 98.50 120 GLU A CA 1
ATOM 942 C C . GLU A 1 120 ? -2.836 -3.723 -0.474 1.00 98.50 120 GLU A C 1
ATOM 944 O O . GLU A 1 120 ? -2.211 -2.922 0.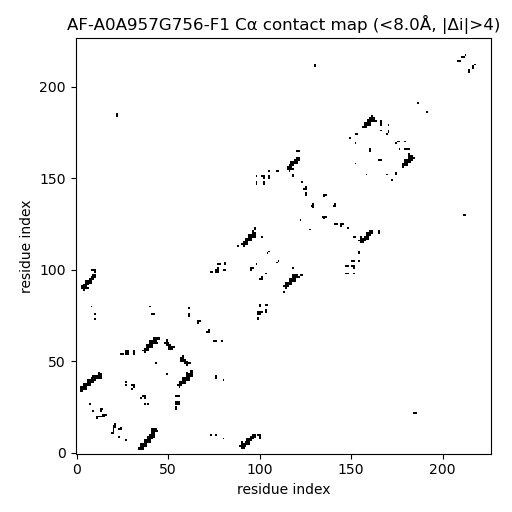224 1.00 98.50 120 GLU A O 1
ATOM 949 N N . VAL A 1 121 ? -2.288 -4.841 -0.943 1.00 97.94 121 VAL A N 1
ATOM 950 C CA . VAL A 1 121 ? -0.933 -5.300 -0.635 1.00 97.94 121 VAL A CA 1
ATOM 951 C C . VAL A 1 121 ? -0.046 -5.089 -1.857 1.00 97.94 121 VAL A C 1
ATOM 953 O O . VAL A 1 121 ? -0.005 -5.917 -2.766 1.00 97.94 121 VAL A O 1
ATOM 956 N N . ASN A 1 122 ? 0.685 -3.975 -1.869 1.00 92.19 122 ASN A N 1
ATOM 957 C CA . ASN A 1 122 ? 1.775 -3.748 -2.831 1.00 92.19 122 ASN A CA 1
ATOM 958 C C . ASN A 1 122 ? 3.132 -4.209 -2.304 1.00 92.19 122 ASN A C 1
ATOM 960 O O . ASN A 1 122 ? 4.037 -4.465 -3.089 1.00 92.19 122 ASN A O 1
ATOM 964 N N . GLY A 1 123 ? 3.234 -4.302 -0.984 1.00 91.62 123 GLY A N 1
ATOM 965 C CA . GLY A 1 123 ? 4.455 -4.525 -0.243 1.00 91.62 123 GLY A CA 1
ATOM 966 C C . GLY A 1 123 ? 4.125 -4.908 1.191 1.00 91.62 123 GLY A C 1
ATOM 967 O O . GLY A 1 123 ? 3.034 -4.600 1.689 1.00 91.62 123 GLY A O 1
ATOM 968 N N . LEU A 1 124 ? 5.051 -5.604 1.840 1.00 94.12 124 LEU A N 1
ATOM 969 C CA . LEU A 1 124 ? 4.941 -5.994 3.242 1.00 94.12 124 LEU A CA 1
ATOM 970 C C . LEU A 1 124 ? 6.168 -5.470 3.994 1.00 94.12 124 LEU A C 1
ATOM 972 O O . LEU A 1 124 ? 7.291 -5.840 3.636 1.00 94.12 124 LEU A O 1
ATOM 976 N N . PRO A 1 125 ? 5.989 -4.614 5.019 1.00 92.62 125 PRO A N 1
ATOM 977 C CA . PRO A 1 125 ? 7.092 -4.067 5.803 1.00 92.62 125 PRO A CA 1
ATOM 978 C C . PRO A 1 125 ? 8.102 -5.101 6.316 1.00 92.62 125 PRO A C 1
ATOM 980 O O . PRO A 1 125 ? 9.300 -4.823 6.316 1.00 92.62 125 PRO A O 1
ATOM 983 N N . SER A 1 126 ? 7.663 -6.300 6.702 1.00 91.94 126 SER A N 1
ATOM 984 C CA . SER A 1 126 ? 8.542 -7.377 7.176 1.00 91.94 126 SER A CA 1
ATOM 985 C C . SER A 1 126 ? 9.501 -7.914 6.105 1.00 91.94 126 SER A C 1
ATOM 987 O O . SER A 1 126 ? 10.520 -8.527 6.438 1.00 91.94 126 SER A O 1
ATOM 989 N N . ILE A 1 127 ? 9.193 -7.677 4.827 1.00 89.31 127 ILE A N 1
ATOM 990 C CA . ILE A 1 127 ? 10.017 -8.039 3.672 1.00 89.31 127 ILE A CA 1
ATOM 991 C C . ILE A 1 127 ? 10.816 -6.830 3.189 1.00 89.31 127 ILE A C 1
ATOM 993 O O . ILE A 1 127 ? 12.005 -6.962 2.919 1.00 89.31 127 ILE A O 1
ATOM 997 N N . GLU A 1 128 ? 10.178 -5.667 3.072 1.00 87.69 128 GLU A N 1
ATOM 998 C CA . GLU A 1 128 ? 10.749 -4.492 2.404 1.00 87.69 128 GLU A CA 1
ATOM 999 C C . GLU A 1 128 ? 11.679 -3.681 3.309 1.00 87.69 128 GLU A C 1
ATOM 1001 O O . GLU A 1 128 ? 12.699 -3.167 2.851 1.00 87.69 128 GLU A O 1
ATOM 1006 N N . MET A 1 129 ? 11.370 -3.565 4.606 1.00 85.50 129 MET A N 1
ATOM 1007 C CA . MET A 1 129 ? 12.091 -2.634 5.480 1.00 85.50 129 MET A CA 1
ATOM 1008 C C . MET A 1 129 ? 13.562 -3.003 5.681 1.00 85.50 129 MET A C 1
ATOM 1010 O O . MET A 1 129 ? 14.372 -2.101 5.877 1.00 85.50 129 MET A O 1
ATOM 1014 N N . LYS A 1 130 ? 13.933 -4.287 5.601 1.00 82.12 130 LYS A N 1
ATOM 1015 C CA . LYS A 1 130 ? 15.336 -4.721 5.744 1.00 82.12 130 LYS A CA 1
ATOM 1016 C C . LYS A 1 130 ? 16.255 -4.127 4.670 1.00 82.12 130 LYS A C 1
ATOM 1018 O O . LYS A 1 130 ? 17.402 -3.830 4.958 1.00 82.12 130 LYS A O 1
ATOM 1023 N N . TYR A 1 131 ? 15.727 -3.876 3.472 1.00 73.75 131 TYR A N 1
ATOM 1024 C CA . TYR A 1 131 ? 16.484 -3.272 2.375 1.00 73.75 131 TYR A CA 1
ATOM 1025 C C . TYR A 1 131 ? 16.645 -1.749 2.521 1.00 73.75 131 TYR A C 1
ATOM 1027 O O . TYR A 1 131 ? 17.413 -1.123 1.800 1.00 73.75 131 TYR A O 1
ATOM 1035 N N . HIS A 1 132 ? 15.888 -1.131 3.429 1.00 73.56 132 HIS A N 1
ATOM 1036 C CA . HIS A 1 132 ? 16.007 0.289 3.762 1.00 73.56 132 HIS A CA 1
ATOM 1037 C C . HIS A 1 132 ? 16.735 0.525 5.087 1.00 73.56 132 HIS A C 1
ATOM 1039 O O . HIS A 1 132 ? 17.205 1.634 5.342 1.00 73.56 132 HIS A O 1
ATOM 1045 N N . TYR A 1 133 ? 16.800 -0.502 5.934 1.00 79.38 133 TYR A N 1
ATOM 1046 C CA . TYR A 1 133 ? 17.341 -0.445 7.281 1.00 79.38 133 TYR A CA 1
ATOM 1047 C C . TYR A 1 133 ? 18.054 -1.762 7.605 1.00 79.38 133 TYR A C 1
ATOM 1049 O O . TYR A 1 133 ? 17.454 -2.670 8.182 1.00 79.38 133 TYR A O 1
ATOM 1057 N N . GLU A 1 134 ? 19.347 -1.844 7.289 1.00 72.50 134 GLU A N 1
ATOM 1058 C CA . GLU A 1 134 ? 20.182 -3.032 7.549 1.00 72.50 134 GLU A CA 1
ATOM 1059 C C . GLU A 1 134 ? 20.114 -3.486 9.017 1.00 72.50 134 GLU A C 1
ATOM 1061 O O . GLU A 1 134 ? 20.030 -4.673 9.314 1.00 72.50 134 GLU A O 1
ATOM 1066 N N . ALA A 1 135 ? 20.021 -2.533 9.953 1.00 76.50 135 ALA A N 1
ATOM 1067 C CA . ALA A 1 135 ? 19.895 -2.793 11.389 1.00 76.50 135 ALA A CA 1
ATOM 1068 C C . ALA A 1 135 ? 18.627 -3.578 11.800 1.00 76.50 135 ALA A C 1
ATOM 1070 O O . ALA A 1 135 ? 18.477 -3.935 12.971 1.00 76.50 135 ALA A O 1
ATOM 1071 N N . LEU A 1 136 ? 17.683 -3.808 10.880 1.00 77.62 136 LEU A N 1
ATOM 1072 C CA . LEU A 1 136 ? 16.491 -4.619 11.127 1.00 77.62 136 LEU A CA 1
ATOM 1073 C C . LEU A 1 136 ? 16.696 -6.103 10.836 1.00 77.62 136 LEU A C 1
ATOM 1075 O O . LEU A 1 136 ? 15.857 -6.905 11.252 1.00 77.62 136 LEU A O 1
ATOM 1079 N N . GLU A 1 137 ? 17.769 -6.493 10.153 1.00 74.38 137 GLU A N 1
ATOM 1080 C CA . GLU A 1 137 ? 18.032 -7.901 9.876 1.00 74.38 137 GLU A CA 1
ATOM 1081 C C . GLU A 1 137 ? 18.224 -8.688 11.185 1.00 74.38 137 GLU A C 1
ATOM 1083 O O . GLU A 1 137 ? 18.985 -8.300 12.069 1.00 74.38 137 GLU A O 1
ATOM 1088 N N . GLY A 1 138 ? 17.447 -9.763 11.361 1.00 74.62 138 GLY A N 1
ATOM 1089 C CA . GLY A 1 138 ? 17.427 -10.554 12.601 1.00 74.62 138 GLY A CA 1
ATOM 1090 C C . GLY A 1 138 ? 16.784 -9.866 13.818 1.00 74.62 138 GLY A C 1
ATOM 1091 O O . GLY A 1 138 ? 16.806 -10.424 14.913 1.00 74.62 138 GLY A O 1
ATOM 1092 N N . SER A 1 139 ? 16.197 -8.675 13.657 1.00 84.19 139 SER A N 1
ATOM 1093 C CA . SER A 1 139 ? 15.566 -7.939 14.757 1.00 84.19 139 SER A CA 1
ATOM 1094 C C . SER A 1 139 ? 14.198 -8.524 15.150 1.00 84.19 139 SER A C 1
ATOM 1096 O O . SER A 1 139 ? 13.384 -8.794 14.260 1.00 84.19 139 SER A O 1
ATOM 1098 N N . PRO A 1 140 ? 13.847 -8.574 16.457 1.00 88.00 140 PRO A N 1
ATOM 1099 C CA . PRO A 1 140 ? 12.502 -8.939 16.926 1.00 88.00 140 PRO A CA 1
ATOM 1100 C C . PRO A 1 140 ? 11.383 -8.037 16.385 1.00 88.00 140 PRO A C 1
ATOM 1102 O O . PRO A 1 140 ? 10.201 -8.369 16.473 1.00 88.00 140 PRO A O 1
ATOM 1105 N N . LEU A 1 141 ? 11.729 -6.859 15.853 1.00 88.88 141 LEU A N 1
ATOM 1106 C CA . LEU A 1 141 ? 10.763 -5.988 15.196 1.00 88.88 141 LEU A CA 1
ATOM 1107 C C . LEU A 1 141 ? 10.176 -6.638 13.936 1.00 88.88 141 LEU A C 1
ATOM 1109 O O . LEU A 1 141 ? 8.986 -6.468 13.692 1.00 88.88 141 LEU A O 1
ATOM 1113 N N . LEU A 1 142 ? 10.962 -7.394 13.161 1.00 89.62 142 LEU A N 1
ATOM 1114 C CA . LEU A 1 142 ? 10.451 -8.059 11.958 1.00 89.62 142 LEU A CA 1
ATOM 1115 C C . LEU A 1 142 ? 9.365 -9.080 12.301 1.00 89.62 142 LEU A C 1
ATOM 1117 O O . LEU A 1 142 ? 8.372 -9.166 11.585 1.00 89.62 142 LEU A O 1
ATOM 1121 N N . ASP A 1 143 ? 9.509 -9.794 13.416 1.00 91.56 143 ASP A N 1
ATOM 1122 C CA . ASP A 1 143 ? 8.495 -10.746 13.876 1.00 91.56 143 ASP A CA 1
ATOM 1123 C C . ASP A 1 143 ? 7.203 -10.032 14.275 1.00 91.56 143 ASP A C 1
ATOM 1125 O O . ASP A 1 143 ? 6.123 -10.420 13.835 1.00 91.56 143 ASP A O 1
ATOM 1129 N N . LYS A 1 144 ? 7.309 -8.898 14.978 1.00 94.00 144 LYS A N 1
ATOM 1130 C CA . LYS A 1 144 ? 6.145 -8.049 15.279 1.00 94.00 144 LYS A CA 1
ATOM 1131 C C . LYS A 1 144 ? 5.458 -7.531 14.016 1.00 94.00 144 LYS A C 1
ATOM 1133 O O . LYS A 1 144 ? 4.233 -7.466 13.974 1.00 94.00 144 LYS A O 1
ATOM 1138 N N . LEU A 1 145 ? 6.218 -7.155 12.986 1.00 95.25 145 LEU A N 1
ATOM 1139 C CA . LEU A 1 145 ? 5.640 -6.725 11.709 1.00 95.25 145 LEU A CA 1
ATOM 1140 C C . LEU A 1 145 ? 4.900 -7.878 11.026 1.00 95.25 145 LEU A C 1
ATOM 1142 O O . LEU A 1 145 ? 3.769 -7.680 10.592 1.00 95.25 145 LEU A O 1
ATOM 1146 N N . ARG A 1 146 ? 5.470 -9.089 11.012 1.00 95.69 146 ARG A N 1
ATOM 1147 C CA . ARG A 1 146 ? 4.799 -10.287 10.473 1.00 95.69 146 ARG A CA 1
ATOM 1148 C C . ARG A 1 146 ? 3.498 -10.595 11.203 1.00 95.69 146 ARG A C 1
ATOM 1150 O O . ARG A 1 146 ? 2.503 -10.922 10.563 1.00 95.69 146 ARG A O 1
ATOM 1157 N N . GLU A 1 147 ? 3.479 -10.463 12.527 1.00 96.62 147 GLU A N 1
ATOM 1158 C CA . GLU A 1 147 ? 2.263 -10.637 13.328 1.00 96.62 147 GLU A CA 1
ATOM 1159 C C . GLU A 1 147 ? 1.183 -9.611 12.949 1.00 96.62 147 GLU A C 1
ATOM 1161 O O . GLU A 1 147 ? 0.020 -9.974 12.758 1.00 96.62 147 GLU A O 1
ATOM 1166 N N . GLN A 1 148 ? 1.559 -8.339 12.781 1.00 97.62 148 GLN A N 1
ATOM 1167 C CA . GLN A 1 148 ? 0.642 -7.271 12.365 1.00 97.62 148 GLN A CA 1
ATOM 1168 C C . GLN A 1 148 ? 0.113 -7.471 10.939 1.00 97.62 148 GLN A C 1
ATOM 1170 O O . GLN A 1 148 ? -1.078 -7.264 10.680 1.00 97.62 148 GLN A O 1
ATOM 1175 N N . GLU A 1 149 ? 0.982 -7.887 10.018 1.00 98.19 149 GLU A N 1
ATOM 1176 C CA . GLU A 1 149 ? 0.632 -8.246 8.643 1.00 98.19 149 GLU A CA 1
ATOM 1177 C C . GLU A 1 149 ? -0.357 -9.405 8.625 1.00 98.19 149 GLU A C 1
ATOM 1179 O O . GLU A 1 149 ? -1.438 -9.261 8.056 1.00 98.19 149 GLU A O 1
ATOM 1184 N N . ALA A 1 150 ? -0.048 -10.507 9.312 1.00 97.94 150 ALA A N 1
ATOM 1185 C CA . ALA A 1 150 ? -0.928 -11.666 9.404 1.00 97.94 150 ALA A CA 1
ATOM 1186 C C . ALA A 1 150 ? -2.295 -11.284 9.987 1.00 97.94 150 ALA A C 1
ATOM 1188 O O . ALA A 1 150 ? -3.328 -11.593 9.390 1.00 97.94 150 ALA A O 1
ATOM 1189 N N . ALA A 1 151 ? -2.323 -10.549 11.103 1.00 97.88 151 ALA A N 1
ATOM 1190 C CA . ALA A 1 151 ? -3.567 -10.093 11.717 1.00 97.88 151 ALA A CA 1
ATOM 1191 C C . ALA A 1 151 ? -4.418 -9.259 10.744 1.00 97.88 151 ALA A C 1
ATOM 1193 O O . ALA A 1 151 ? -5.623 -9.489 10.618 1.00 97.88 151 ALA A O 1
ATOM 1194 N N . THR A 1 152 ? -3.794 -8.330 10.015 1.00 98.31 152 THR A N 1
ATOM 1195 C CA . THR A 1 152 ? -4.492 -7.466 9.052 1.00 98.31 152 THR A CA 1
ATOM 1196 C C . THR A 1 152 ? -5.001 -8.257 7.845 1.00 98.31 152 THR A C 1
ATOM 1198 O O . THR A 1 152 ? -6.163 -8.115 7.464 1.00 98.31 152 THR A O 1
ATOM 1201 N N . LEU A 1 153 ? -4.162 -9.123 7.271 1.00 98.50 153 LEU A N 1
ATOM 1202 C CA . LEU A 1 153 ? -4.505 -9.977 6.130 1.00 98.50 153 LEU A CA 1
ATOM 1203 C C . LEU A 1 153 ? -5.677 -10.909 6.456 1.00 98.50 153 LEU A C 1
ATOM 1205 O O . LEU A 1 153 ? -6.635 -10.992 5.690 1.00 98.50 153 LEU A O 1
ATOM 1209 N N . HIS A 1 154 ? -5.643 -11.585 7.605 1.00 98.00 154 HIS A N 1
ATOM 1210 C CA . HIS A 1 154 ? -6.719 -12.495 8.000 1.00 98.00 154 HIS A CA 1
ATOM 1211 C C . HIS A 1 154 ? -8.029 -11.760 8.293 1.00 98.00 154 HIS A C 1
ATOM 1213 O O . HIS A 1 154 ? -9.107 -12.262 7.950 1.00 98.00 154 HIS A O 1
ATOM 1219 N N . ALA A 1 155 ? -7.940 -10.574 8.898 1.00 97.81 155 ALA A N 1
ATOM 1220 C CA . ALA A 1 155 ? -9.103 -9.766 9.222 1.00 97.81 155 ALA A CA 1
ATOM 1221 C C . ALA A 1 155 ? -9.753 -9.120 7.994 1.00 97.81 155 ALA A C 1
ATOM 1223 O O . ALA A 1 155 ? -10.955 -8.872 8.051 1.00 97.81 155 ALA A O 1
ATOM 1224 N N . ALA A 1 156 ? -9.020 -8.861 6.906 1.00 98.31 156 ALA A N 1
ATOM 1225 C CA . ALA A 1 156 ? -9.558 -8.232 5.699 1.00 98.31 156 ALA A CA 1
ATOM 1226 C C . ALA A 1 156 ? -10.756 -9.009 5.111 1.00 98.31 156 ALA A C 1
ATOM 1228 O O . ALA A 1 156 ? -10.771 -10.246 5.069 1.00 98.31 156 ALA A O 1
ATOM 1229 N N . ASP A 1 157 ? -11.778 -8.273 4.662 1.00 98.44 157 ASP A N 1
ATOM 1230 C CA . ASP A 1 157 ? -12.925 -8.832 3.935 1.00 98.44 157 ASP A CA 1
ATOM 1231 C C . ASP A 1 157 ? -12.534 -9.182 2.493 1.00 98.44 157 ASP A C 1
ATOM 1233 O O . ASP A 1 157 ? -12.983 -10.195 1.963 1.00 98.44 157 ASP A O 1
ATOM 1237 N N . ALA A 1 158 ? -11.670 -8.367 1.886 1.00 98.62 158 ALA A N 1
ATOM 1238 C CA . ALA A 1 158 ? -11.094 -8.587 0.566 1.00 98.62 158 ALA A CA 1
ATOM 1239 C C . ALA A 1 158 ? -9.655 -8.059 0.518 1.00 98.62 158 ALA A C 1
ATOM 1241 O O . ALA A 1 158 ? -9.289 -7.137 1.253 1.00 98.62 158 ALA A O 1
ATOM 1242 N N . ILE A 1 159 ? -8.845 -8.643 -0.359 1.00 98.88 159 ILE A N 1
ATOM 1243 C CA . ILE A 1 159 ? -7.439 -8.302 -0.548 1.00 98.88 159 ILE A CA 1
ATOM 1244 C C . ILE A 1 159 ? -7.182 -8.109 -2.035 1.00 98.88 159 ILE A C 1
ATOM 1246 O O . ILE A 1 159 ? -7.567 -8.951 -2.847 1.00 98.88 159 ILE A O 1
ATOM 1250 N N . ILE A 1 160 ? -6.501 -7.024 -2.394 1.00 98.69 160 ILE A N 1
ATOM 1251 C CA . ILE A 1 160 ? -6.015 -6.803 -3.758 1.00 98.69 160 ILE A CA 1
ATOM 1252 C C . ILE A 1 160 ? -4.494 -6.712 -3.769 1.00 98.69 160 ILE A C 1
ATOM 1254 O O . ILE A 1 160 ? -3.885 -6.217 -2.823 1.00 98.69 160 ILE A O 1
ATOM 1258 N N . CYS A 1 161 ? -3.866 -7.211 -4.828 1.00 98.44 161 CYS A N 1
ATOM 1259 C CA . CYS A 1 161 ? -2.415 -7.148 -4.994 1.00 98.44 161 CYS A CA 1
ATOM 1260 C C . CYS A 1 161 ? -2.032 -7.089 -6.482 1.00 98.44 161 CYS A C 1
ATOM 1262 O O . CYS A 1 161 ? -2.819 -7.51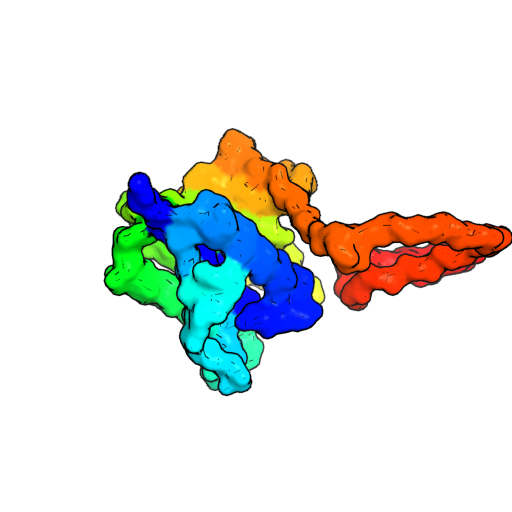7 -7.333 1.00 98.44 161 CYS A O 1
ATOM 1264 N N . PRO A 1 162 ? -0.838 -6.577 -6.830 1.00 96.94 162 PRO A N 1
ATOM 1265 C CA . PRO A 1 162 ? -0.500 -6.276 -8.220 1.00 96.94 162 PRO A CA 1
ATOM 1266 C C . PRO A 1 162 ? -0.100 -7.498 -9.052 1.00 96.94 162 PRO A C 1
ATOM 1268 O O . PRO A 1 162 ? -0.041 -7.412 -10.278 1.00 96.94 162 PRO A O 1
ATOM 1271 N N . SER A 1 163 ? 0.218 -8.634 -8.425 1.00 97.44 163 SER A N 1
ATOM 1272 C CA . SER A 1 163 ? 0.801 -9.775 -9.133 1.00 97.44 163 SER A CA 1
ATOM 1273 C C . SER A 1 163 ? 0.389 -11.125 -8.551 1.00 97.44 163 SER A C 1
ATOM 1275 O O . SER A 1 163 ? 0.050 -11.242 -7.373 1.00 97.44 163 SER A O 1
ATOM 1277 N N . ARG A 1 164 ? 0.491 -12.174 -9.379 1.00 97.62 164 ARG A N 1
ATOM 1278 C CA . ARG A 1 164 ? 0.312 -13.566 -8.936 1.00 97.62 164 ARG A CA 1
ATOM 1279 C C . ARG A 1 164 ? 1.348 -13.979 -7.892 1.00 97.62 164 ARG A C 1
ATOM 1281 O O . ARG A 1 164 ? 0.991 -14.680 -6.962 1.00 97.62 164 ARG A O 1
ATOM 1288 N N . VAL A 1 165 ? 2.582 -13.480 -7.998 1.00 96.25 165 VAL A N 1
ATOM 1289 C CA . VAL A 1 165 ? 3.649 -13.751 -7.020 1.00 96.25 165 VAL A CA 1
ATOM 1290 C C . VAL A 1 165 ? 3.240 -13.259 -5.632 1.00 96.25 165 VAL A C 1
ATOM 1292 O O . VAL A 1 165 ? 3.321 -14.004 -4.658 1.00 96.25 165 VAL A O 1
ATOM 1295 N N . THR A 1 166 ? 2.731 -12.028 -5.542 1.00 96.69 166 THR A N 1
ATOM 1296 C CA . THR A 1 166 ? 2.225 -11.467 -4.283 1.00 96.69 166 THR A CA 1
ATOM 1297 C C . THR A 1 166 ? 1.008 -12.247 -3.780 1.00 96.69 166 THR A C 1
ATOM 1299 O O . THR A 1 166 ? 0.932 -12.550 -2.592 1.00 96.69 166 THR A O 1
ATOM 1302 N N . ALA A 1 167 ? 0.082 -12.625 -4.667 1.00 98.25 167 ALA A N 1
ATOM 1303 C CA . ALA A 1 167 ? -1.088 -13.421 -4.294 1.00 98.25 167 ALA A CA 1
ATOM 1304 C C . ALA A 1 167 ? -0.713 -14.802 -3.733 1.00 98.25 167 ALA A C 1
ATOM 1306 O O . ALA A 1 167 ? -1.255 -15.216 -2.708 1.00 98.25 167 ALA A O 1
ATOM 1307 N N . ASP A 1 168 ? 0.224 -15.500 -4.374 1.00 98.19 168 ASP A N 1
ATOM 1308 C CA . ASP A 1 168 ? 0.711 -16.807 -3.932 1.00 98.19 168 ASP A CA 1
ATOM 1309 C C . ASP A 1 168 ? 1.445 -16.696 -2.591 1.00 98.19 168 ASP A C 1
ATOM 1311 O O . ASP A 1 168 ? 1.232 -17.531 -1.708 1.00 98.19 168 ASP A O 1
ATOM 1315 N N . TYR A 1 169 ? 2.229 -15.630 -2.393 1.00 97.56 169 TYR A N 1
ATOM 1316 C CA . TYR A 1 169 ? 2.849 -15.340 -1.102 1.00 97.56 169 TYR A CA 1
ATOM 1317 C C . TYR A 1 169 ? 1.796 -15.124 -0.006 1.00 97.56 169 TYR A C 1
ATOM 1319 O O . TYR A 1 169 ? 1.848 -15.795 1.022 1.00 97.56 169 TYR A O 1
ATOM 1327 N N . ILE A 1 170 ? 0.798 -14.262 -0.228 1.00 98.25 170 ILE A N 1
ATOM 1328 C CA . ILE A 1 170 ? -0.281 -14.017 0.745 1.00 98.25 170 ILE A CA 1
ATOM 1329 C C . ILE A 1 170 ? -1.046 -15.315 1.051 1.00 98.25 170 ILE A C 1
ATOM 1331 O O . ILE A 1 170 ? -1.316 -15.613 2.214 1.00 98.25 170 ILE A O 1
ATOM 1335 N N . ALA A 1 171 ? -1.352 -16.129 0.038 1.00 98.25 171 ALA A N 1
ATOM 1336 C CA . ALA A 1 171 ? -2.015 -17.418 0.228 1.00 98.25 171 ALA A CA 1
ATOM 1337 C C . ALA A 1 171 ? -1.166 -18.398 1.062 1.00 98.25 171 ALA A C 1
ATOM 1339 O O . ALA A 1 171 ? -1.711 -19.154 1.869 1.00 98.25 171 ALA A O 1
ATOM 1340 N N . SER A 1 172 ? 0.166 -18.363 0.923 1.00 97.44 172 SER A N 1
ATOM 1341 C CA . SER A 1 172 ? 1.084 -19.177 1.736 1.00 97.44 172 SER A CA 1
ATOM 1342 C C . SER A 1 172 ? 1.017 -18.842 3.233 1.00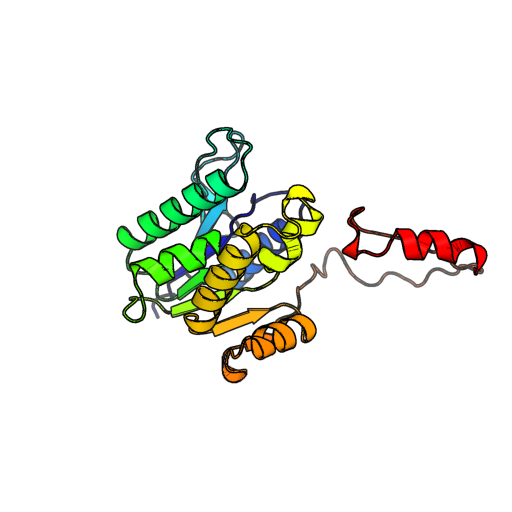 97.44 172 SER A C 1
ATOM 1344 O O . SER A 1 172 ? 1.256 -19.710 4.073 1.00 97.44 172 SER A O 1
ATOM 1346 N N . LEU A 1 173 ? 0.569 -17.628 3.576 1.00 96.75 173 LEU A N 1
ATOM 1347 C CA . LEU A 1 173 ? 0.285 -17.187 4.945 1.00 96.75 173 LEU A CA 1
ATOM 1348 C C . LEU A 1 173 ? -1.081 -17.673 5.463 1.00 96.75 173 LEU A C 1
ATOM 1350 O O . LEU A 1 173 ? -1.598 -17.143 6.439 1.00 96.75 173 LEU A O 1
ATOM 1354 N N . ARG A 1 174 ? -1.673 -18.698 4.832 1.00 98.06 174 ARG A N 1
ATOM 1355 C CA . ARG A 1 174 ? -2.966 -19.310 5.198 1.00 98.06 174 ARG A CA 1
ATOM 1356 C C . ARG A 1 174 ? -4.170 -18.378 5.028 1.00 98.06 174 ARG A C 1
ATOM 1358 O O . ARG A 1 174 ? -5.224 -18.604 5.625 1.00 98.06 174 ARG A O 1
ATOM 1365 N N . VAL A 1 175 ? -4.038 -17.340 4.208 1.00 98.19 175 VAL A N 1
ATOM 1366 C CA . VAL A 1 175 ? -5.162 -16.495 3.799 1.00 98.19 175 VAL A CA 1
ATOM 1367 C C . VAL A 1 175 ? -5.955 -17.221 2.701 1.00 98.19 175 VAL A C 1
ATOM 1369 O O . VAL A 1 175 ? -5.344 -17.687 1.736 1.00 98.19 175 VAL A O 1
ATOM 1372 N N . PRO A 1 176 ? -7.295 -17.329 2.803 1.00 98.19 176 PRO A N 1
ATOM 1373 C CA . PRO A 1 176 ? -8.100 -17.993 1.781 1.00 98.19 176 PRO A CA 1
ATOM 1374 C C . PRO A 1 176 ? -7.968 -17.312 0.412 1.00 98.19 176 PRO A C 1
ATOM 1376 O O . PRO A 1 176 ? -8.081 -16.087 0.309 1.00 98.19 176 PRO A O 1
ATOM 1379 N N . ARG A 1 177 ? -7.729 -18.099 -0.646 1.00 97.94 177 ARG A N 1
ATOM 1380 C CA . ARG A 1 177 ? -7.468 -17.576 -2.002 1.00 97.94 177 ARG A CA 1
ATOM 1381 C C . ARG A 1 177 ? -8.647 -16.790 -2.564 1.00 97.94 177 ARG A C 1
ATOM 1383 O O . ARG A 1 177 ? -8.432 -15.834 -3.296 1.00 97.94 177 ARG A O 1
ATOM 1390 N N . GLU A 1 178 ? -9.869 -17.145 -2.193 1.00 98.12 178 GLU A N 1
ATOM 1391 C CA . GLU A 1 178 ? -11.097 -16.461 -2.596 1.00 98.12 178 GLU A CA 1
ATOM 1392 C C . GLU A 1 178 ? -11.184 -15.010 -2.100 1.00 98.12 178 GLU A C 1
ATOM 1394 O O . GLU A 1 178 ? -11.920 -14.215 -2.680 1.00 98.12 178 GLU A O 1
ATOM 1399 N N . LYS A 1 179 ? -10.414 -14.636 -1.067 1.00 98.25 179 LYS A N 1
ATOM 1400 C CA . LYS A 1 179 ? -10.303 -13.240 -0.622 1.00 98.25 179 LYS A CA 1
ATOM 1401 C C . LYS A 1 179 ? -9.337 -12.418 -1.474 1.00 98.25 179 LYS A C 1
ATOM 1403 O O . LYS A 1 179 ? -9.364 -11.194 -1.381 1.00 98.25 179 LYS A O 1
ATOM 1408 N N . ILE A 1 180 ? -8.457 -13.059 -2.245 1.00 98.75 180 ILE A N 1
ATOM 1409 C CA . ILE A 1 180 ? -7.314 -12.420 -2.904 1.00 98.75 180 ILE A CA 1
ATOM 1410 C C . ILE A 1 180 ? -7.627 -12.215 -4.385 1.00 98.75 180 ILE A C 1
ATOM 1412 O O . ILE A 1 180 ? -7.820 -13.169 -5.133 1.00 98.75 180 ILE A O 1
ATOM 1416 N N . THR A 1 181 ? -7.620 -10.963 -4.831 1.00 98.81 181 THR A N 1
ATOM 1417 C CA . THR A 1 181 ? -7.806 -10.597 -6.238 1.00 98.81 181 THR A CA 1
ATOM 1418 C C . THR A 1 181 ? -6.547 -9.933 -6.788 1.00 98.81 181 THR A C 1
ATOM 1420 O O . THR A 1 181 ? -6.020 -8.985 -6.210 1.00 98.81 181 THR A O 1
ATOM 1423 N N . VAL A 1 182 ? -6.045 -10.429 -7.921 1.00 98.69 182 VAL A N 1
ATOM 1424 C CA . VAL A 1 182 ? -4.890 -9.826 -8.602 1.00 98.69 182 VAL A CA 1
ATOM 1425 C C . VAL A 1 182 ? -5.374 -8.708 -9.521 1.00 98.69 182 VAL A C 1
ATOM 1427 O O . VAL A 1 182 ? -6.120 -8.969 -10.463 1.00 98.69 182 VAL A O 1
ATOM 1430 N N . ILE A 1 183 ? -4.922 -7.481 -9.267 1.00 97.81 183 ILE A N 1
ATOM 1431 C CA . ILE A 1 183 ? -5.197 -6.294 -10.087 1.00 97.81 183 ILE A CA 1
ATOM 1432 C C . ILE A 1 183 ? -3.855 -5.651 -10.449 1.00 97.81 183 ILE A C 1
ATOM 1434 O O . ILE A 1 183 ? -3.288 -4.942 -9.618 1.00 97.81 183 ILE A O 1
ATOM 1438 N N . PRO A 1 184 ? -3.322 -5.891 -11.662 1.00 96.12 184 PRO A N 1
ATOM 1439 C CA . PRO A 1 184 ? -2.064 -5.291 -12.089 1.00 96.12 184 PRO A CA 1
ATOM 1440 C C . PRO A 1 184 ? -2.112 -3.763 -12.076 1.00 96.12 184 PRO A C 1
ATOM 1442 O O . PRO A 1 184 ? -3.145 -3.157 -12.366 1.00 96.12 184 PRO A O 1
ATOM 1445 N N . ASN A 1 185 ? -0.969 -3.139 -11.788 1.00 93.62 185 ASN A N 1
ATOM 1446 C CA . ASN A 1 185 ? -0.838 -1.689 -11.872 1.00 93.62 185 ASN A CA 1
ATOM 1447 C C . ASN A 1 185 ? -1.111 -1.200 -13.300 1.00 93.62 185 ASN A C 1
ATOM 1449 O O . ASN A 1 185 ? -0.605 -1.763 -14.270 1.00 93.62 185 ASN A O 1
ATOM 1453 N N . GLY A 1 186 ? -1.898 -0.130 -13.409 1.00 92.19 186 GLY A N 1
ATOM 1454 C CA . GLY A 1 186 ? -2.146 0.548 -14.676 1.00 92.19 186 GLY A CA 1
ATOM 1455 C C . GLY A 1 186 ? -1.018 1.502 -15.068 1.00 92.19 186 GLY A C 1
ATOM 1456 O O . GLY A 1 186 ? -0.189 1.893 -14.246 1.00 92.19 186 GLY A O 1
ATOM 1457 N N . VAL A 1 187 ? -1.039 1.919 -16.332 1.00 92.00 187 VAL A N 1
ATOM 1458 C CA . VAL A 1 187 ? -0.170 2.959 -16.892 1.00 92.00 187 VAL A CA 1
ATOM 1459 C C . VAL A 1 187 ? -1.027 3.979 -17.640 1.00 92.00 187 VAL A C 1
ATOM 1461 O O . VAL A 1 187 ? -2.071 3.631 -18.195 1.00 92.00 187 VAL A O 1
ATOM 1464 N N . ASP A 1 188 ? -0.611 5.244 -17.642 1.00 90.81 188 ASP A N 1
ATOM 1465 C CA . ASP A 1 188 ? -1.276 6.277 -18.431 1.00 90.81 188 ASP A CA 1
ATOM 1466 C C . ASP A 1 188 ? -0.938 6.097 -19.915 1.00 90.81 188 ASP A C 1
ATOM 1468 O O . ASP A 1 188 ? 0.161 6.431 -20.354 1.00 90.81 188 ASP A O 1
ATOM 1472 N N . THR A 1 189 ? -1.889 5.581 -20.692 1.00 93.00 189 THR A N 1
ATOM 1473 C CA . THR A 1 189 ? -1.696 5.297 -22.121 1.00 93.00 189 THR A CA 1
ATOM 1474 C C . THR A 1 189 ? -1.616 6.554 -22.987 1.00 93.00 189 THR A C 1
ATOM 1476 O O . THR A 1 189 ? -1.221 6.469 -24.146 1.00 93.00 189 THR A O 1
ATOM 1479 N N . SER A 1 190 ? -1.984 7.727 -22.457 1.00 91.94 190 SER A N 1
ATOM 1480 C CA . SER A 1 190 ? -1.772 8.997 -23.161 1.00 91.94 190 SER A CA 1
ATOM 1481 C C . SER A 1 190 ? -0.300 9.420 -23.129 1.00 91.94 190 SER A C 1
ATOM 1483 O O . SER A 1 190 ? 0.197 9.974 -24.106 1.00 91.94 190 SER A O 1
ATOM 1485 N N . LEU A 1 191 ? 0.415 9.082 -22.050 1.00 90.81 191 LEU A N 1
ATOM 1486 C CA . LEU A 1 191 ? 1.850 9.331 -21.890 1.00 90.81 191 LEU A CA 1
ATOM 1487 C C . LEU A 1 191 ? 2.697 8.180 -22.440 1.00 90.81 191 LEU A C 1
ATOM 1489 O O . LEU A 1 191 ? 3.690 8.412 -23.123 1.00 90.81 191 LEU A O 1
ATOM 1493 N N . TYR A 1 192 ? 2.293 6.944 -22.151 1.00 91.94 192 TYR A N 1
ATOM 1494 C CA . TYR A 1 192 ? 3.001 5.727 -22.532 1.00 91.94 192 TYR A CA 1
ATOM 1495 C C . TYR A 1 192 ? 2.204 4.974 -23.589 1.00 91.94 192 TYR A C 1
ATOM 1497 O O . TYR A 1 192 ? 1.304 4.191 -23.288 1.00 91.94 192 TYR A O 1
ATOM 1505 N N . HIS A 1 193 ? 2.568 5.198 -24.842 1.00 91.88 193 HIS A N 1
ATOM 1506 C CA . HIS A 1 193 ? 2.053 4.459 -25.983 1.00 91.88 193 HIS A CA 1
ATOM 1507 C C . HIS A 1 193 ? 3.225 4.006 -26.861 1.00 91.88 193 HIS A C 1
ATOM 1509 O O . HIS A 1 193 ? 4.256 4.683 -26.895 1.00 91.88 193 HIS A O 1
ATOM 1515 N N . PRO A 1 194 ? 3.113 2.859 -27.553 1.00 89.06 194 PRO A N 1
ATOM 1516 C CA . PRO A 1 194 ? 4.174 2.389 -28.434 1.00 89.06 194 PRO A CA 1
ATOM 1517 C C . PRO A 1 194 ? 4.521 3.440 -29.495 1.00 89.06 194 PRO A C 1
ATOM 1519 O O . PRO A 1 194 ? 3.651 3.895 -30.236 1.00 89.06 194 PRO A O 1
ATOM 1522 N N . GLY A 1 195 ? 5.797 3.818 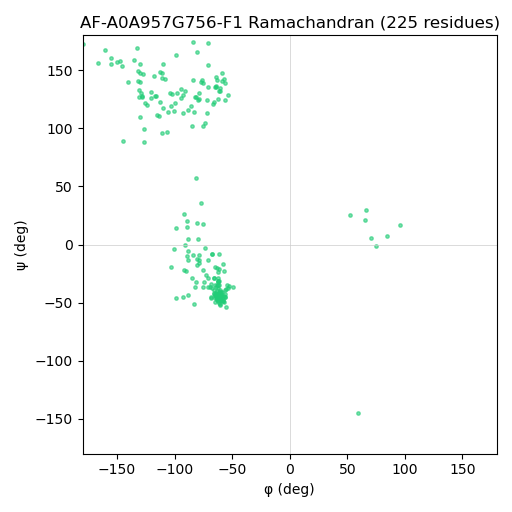-29.558 1.00 84.56 195 GLY A N 1
ATOM 1523 C CA . GLY A 1 195 ? 6.347 4.612 -30.653 1.00 84.56 195 GLY A CA 1
ATOM 1524 C C . GLY A 1 195 ? 6.744 3.737 -31.849 1.00 84.56 195 GLY A C 1
ATOM 1525 O O . GLY A 1 195 ? 6.708 2.506 -31.760 1.00 84.56 195 GLY A O 1
ATOM 1526 N N . PRO A 1 196 ? 7.150 4.346 -32.976 1.00 84.69 196 PRO A N 1
ATOM 1527 C CA . PRO A 1 196 ? 7.729 3.602 -34.089 1.00 84.69 196 PRO A CA 1
ATOM 1528 C C . PRO A 1 196 ? 8.982 2.841 -33.635 1.00 84.69 196 PRO A C 1
ATOM 1530 O O . PRO A 1 196 ? 9.788 3.358 -32.860 1.00 84.69 196 PRO A O 1
ATOM 1533 N N . ALA A 1 197 ? 9.153 1.612 -34.130 1.00 78.88 197 ALA A N 1
ATOM 1534 C CA . ALA A 1 197 ? 10.344 0.824 -33.839 1.00 78.88 197 ALA A CA 1
ATOM 1535 C C . ALA A 1 197 ? 11.597 1.555 -34.366 1.00 78.88 197 ALA A C 1
ATOM 1537 O O . ALA A 1 197 ? 11.594 2.003 -35.517 1.00 78.88 197 ALA A O 1
ATOM 1538 N N . PRO A 1 198 ? 12.666 1.695 -33.562 1.00 75.44 198 PRO A N 1
ATOM 1539 C CA . PRO A 1 198 ? 13.893 2.323 -34.030 1.00 75.44 198 PRO A CA 1
ATOM 1540 C C . PRO A 1 198 ? 14.523 1.488 -35.151 1.00 75.44 198 PRO A C 1
ATOM 1542 O O . PRO A 1 198 ? 14.634 0.271 -35.044 1.00 75.44 198 PRO A O 1
ATOM 1545 N N . ALA A 1 199 ? 14.992 2.151 -36.211 1.00 75.94 199 ALA A N 1
ATOM 1546 C CA . ALA A 1 199 ? 15.659 1.518 -37.357 1.00 75.94 199 ALA A CA 1
ATOM 1547 C C . ALA A 1 199 ? 17.111 1.070 -37.061 1.00 75.94 199 ALA A C 1
ATOM 1549 O O . ALA A 1 199 ? 17.913 0.908 -37.979 1.00 75.94 199 ALA A O 1
ATOM 1550 N N . ALA A 1 200 ? 17.489 0.956 -35.786 1.00 70.56 200 ALA A N 1
ATOM 1551 C CA . ALA A 1 200 ? 18.880 0.832 -35.369 1.00 70.56 200 ALA A CA 1
ATOM 1552 C C . ALA A 1 200 ? 19.480 -0.536 -35.735 1.00 70.56 200 ALA A C 1
ATOM 1554 O O . ALA A 1 200 ? 18.882 -1.578 -35.481 1.00 70.56 200 ALA A O 1
ATOM 1555 N N . ALA A 1 201 ? 20.705 -0.519 -36.272 1.00 69.81 201 ALA A N 1
ATOM 1556 C CA . ALA A 1 201 ? 21.493 -1.719 -36.567 1.00 69.81 201 ALA A CA 1
ATOM 1557 C C . ALA A 1 201 ? 22.170 -2.334 -35.321 1.00 69.81 201 ALA A C 1
ATOM 1559 O O . ALA A 1 201 ? 22.722 -3.427 -35.406 1.00 69.81 201 ALA A O 1
ATOM 1560 N N . ALA A 1 202 ? 22.140 -1.635 -34.179 1.00 79.69 202 ALA A N 1
ATOM 1561 C CA . ALA A 1 202 ? 22.754 -2.047 -32.919 1.00 79.69 202 ALA A CA 1
ATOM 1562 C C . ALA A 1 202 ? 21.739 -1.998 -31.767 1.00 79.69 202 ALA A C 1
ATOM 1564 O O . ALA A 1 202 ? 20.864 -1.129 -31.728 1.00 79.69 202 ALA A O 1
ATOM 1565 N N . TYR A 1 203 ? 21.879 -2.919 -30.815 1.00 81.38 203 TYR A N 1
ATOM 1566 C CA . TYR A 1 203 ? 21.041 -2.978 -29.621 1.00 81.38 203 TYR A CA 1
ATOM 1567 C C . TYR A 1 203 ? 21.432 -1.883 -28.623 1.00 81.38 203 TYR A C 1
ATOM 1569 O O . TYR A 1 203 ? 22.610 -1.621 -28.400 1.00 81.38 203 TYR A O 1
ATOM 1577 N N . THR A 1 204 ? 20.436 -1.250 -28.002 1.00 85.25 204 THR A N 1
ATOM 1578 C CA . THR A 1 204 ? 20.635 -0.323 -26.880 1.00 85.25 204 THR A CA 1
ATOM 1579 C C . THR A 1 204 ? 20.050 -0.946 -25.621 1.00 85.25 204 THR A C 1
ATOM 1581 O O . THR A 1 204 ? 18.861 -1.262 -25.587 1.00 85.25 204 THR A O 1
ATOM 1584 N N . LEU A 1 205 ? 20.877 -1.111 -24.589 1.00 86.88 205 LEU A N 1
ATOM 1585 C CA . LEU A 1 205 ? 20.442 -1.527 -23.257 1.00 86.88 205 LEU A CA 1
ATOM 1586 C C . LEU A 1 205 ? 20.166 -0.283 -22.407 1.00 86.88 205 LEU A C 1
ATOM 1588 O O . LEU A 1 205 ? 21.009 0.606 -22.308 1.00 86.88 205 LEU A O 1
ATOM 1592 N N . LEU A 1 206 ? 18.986 -0.226 -21.790 1.00 88.88 206 LEU A N 1
ATOM 1593 C CA . LEU A 1 206 ? 18.571 0.854 -20.897 1.00 88.88 206 LEU A CA 1
ATOM 1594 C C . LEU A 1 206 ? 18.083 0.262 -19.573 1.00 88.88 206 LEU A C 1
ATOM 1596 O O . LEU A 1 206 ? 17.191 -0.584 -19.564 1.00 88.88 206 LEU A O 1
ATOM 1600 N N . TYR A 1 207 ? 18.630 0.752 -18.461 1.00 91.25 207 TYR A N 1
ATOM 1601 C CA . TYR A 1 207 ? 18.126 0.476 -17.117 1.00 91.25 207 TYR A CA 1
ATOM 1602 C C . TYR A 1 207 ? 17.338 1.677 -16.593 1.00 91.25 207 TYR A C 1
ATOM 1604 O O . TYR A 1 207 ? 17.834 2.804 -16.599 1.00 91.25 207 TYR A O 1
ATOM 1612 N N . THR A 1 208 ? 16.124 1.431 -16.099 1.00 90.44 208 THR A N 1
ATOM 1613 C CA . THR A 1 208 ? 15.308 2.439 -15.411 1.00 90.44 208 THR A CA 1
ATOM 1614 C C . THR A 1 208 ? 14.808 1.870 -14.087 1.00 90.44 208 THR A C 1
ATOM 1616 O O . THR A 1 208 ? 13.955 0.982 -14.074 1.00 90.44 208 THR A O 1
ATOM 1619 N N . GLY A 1 209 ? 15.323 2.380 -12.973 1.00 86.31 209 GLY A N 1
ATOM 1620 C CA . GLY A 1 209 ? 15.006 1.880 -11.640 1.00 86.31 209 GLY A CA 1
ATOM 1621 C C . GLY A 1 209 ? 15.732 2.661 -10.547 1.00 86.31 209 GLY A C 1
ATOM 1622 O O . GLY A 1 209 ? 16.568 3.518 -10.830 1.00 86.31 209 GLY A O 1
ATOM 1623 N N . THR A 1 210 ? 15.397 2.382 -9.292 1.00 84.31 210 THR A N 1
ATOM 1624 C CA . THR A 1 210 ? 16.202 2.772 -8.133 1.00 84.31 210 THR A CA 1
ATOM 1625 C C . THR A 1 210 ? 17.491 1.942 -8.072 1.00 84.31 210 THR A C 1
ATOM 1627 O O . THR A 1 210 ? 17.694 1.007 -8.840 1.00 84.31 210 THR A O 1
ATOM 1630 N N . LEU A 1 211 ? 18.387 2.276 -7.144 1.00 87.06 211 LEU A N 1
ATOM 1631 C CA . LEU A 1 211 ? 19.590 1.482 -6.856 1.00 87.06 211 LEU A CA 1
ATOM 1632 C C . LEU A 1 211 ? 19.339 0.459 -5.738 1.00 87.06 211 LEU A C 1
ATOM 1634 O O . LEU A 1 211 ? 20.244 0.142 -4.980 1.00 87.06 211 LEU A O 1
ATOM 1638 N N . ALA A 1 212 ? 18.091 0.026 -5.564 1.00 82.94 212 ALA A N 1
ATOM 1639 C CA . ALA A 1 212 ? 17.753 -0.912 -4.505 1.00 82.94 212 ALA A CA 1
ATOM 1640 C C . ALA A 1 212 ? 18.177 -2.335 -4.888 1.00 82.94 212 ALA A C 1
ATOM 1642 O O . ALA A 1 212 ? 17.948 -2.752 -6.024 1.00 82.94 212 ALA A O 1
ATOM 1643 N N . ASP A 1 213 ? 18.713 -3.091 -3.929 1.00 83.56 213 ASP A N 1
ATOM 1644 C CA . ASP A 1 213 ? 19.287 -4.428 -4.159 1.00 83.56 213 ASP A CA 1
ATOM 1645 C C . ASP A 1 213 ? 18.325 -5.385 -4.869 1.00 83.56 213 ASP A C 1
ATOM 1647 O O . ASP A 1 213 ? 18.709 -6.150 -5.750 1.00 83.56 213 ASP A O 1
ATOM 1651 N N . TRP A 1 214 ? 17.032 -5.306 -4.550 1.00 83.06 214 TRP A N 1
ATOM 1652 C CA . TRP A 1 214 ? 16.015 -6.167 -5.153 1.00 83.06 214 TRP A CA 1
ATOM 1653 C C . TRP A 1 214 ? 15.776 -5.901 -6.651 1.00 83.06 214 TRP A C 1
ATOM 1655 O O . TRP A 1 214 ? 15.028 -6.647 -7.283 1.00 83.06 214 TRP A O 1
ATOM 1665 N N . GLN A 1 215 ? 16.359 -4.845 -7.229 1.00 88.56 215 GLN A N 1
ATOM 1666 C CA . GLN A 1 215 ? 16.289 -4.569 -8.667 1.00 88.56 215 GLN A CA 1
ATOM 1667 C C . GLN A 1 215 ? 17.415 -5.231 -9.475 1.00 88.56 215 GLN A C 1
ATOM 1669 O O . GLN A 1 215 ? 17.331 -5.236 -10.703 1.00 88.56 215 GLN A O 1
ATOM 1674 N N . GLY A 1 216 ? 18.432 -5.809 -8.823 1.00 90.06 216 GLY A N 1
ATOM 1675 C CA . GLY A 1 216 ? 19.470 -6.606 -9.488 1.00 90.06 216 GLY A CA 1
ATOM 1676 C C . GLY A 1 216 ? 20.371 -5.817 -10.444 1.00 90.06 216 GLY A C 1
ATOM 1677 O O . GLY A 1 216 ? 20.836 -6.359 -11.449 1.00 90.06 216 GLY A O 1
ATOM 1678 N N . LEU A 1 217 ? 20.585 -4.521 -10.186 1.00 92.06 217 LEU A N 1
ATOM 1679 C CA . LEU A 1 217 ? 21.451 -3.684 -11.025 1.00 92.06 217 LEU A CA 1
ATOM 1680 C C . LEU A 1 217 ? 22.909 -4.168 -11.007 1.00 92.06 217 LEU A C 1
ATOM 1682 O O . LEU A 1 217 ? 23.598 -4.099 -12.021 1.00 92.06 217 LEU A O 1
ATOM 1686 N N . ASP A 1 218 ? 23.367 -4.686 -9.875 1.00 91.62 218 ASP A N 1
ATOM 1687 C CA . ASP A 1 218 ? 24.663 -5.344 -9.716 1.00 91.62 218 ASP A CA 1
ATOM 1688 C C . ASP A 1 218 ? 24.827 -6.520 -10.690 1.00 91.62 218 ASP A C 1
ATOM 1690 O O . ASP A 1 218 ? 25.844 -6.616 -11.381 1.00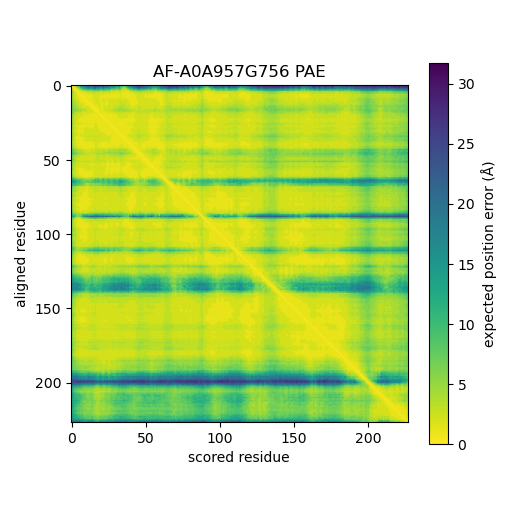 91.62 218 ASP A O 1
ATOM 1694 N N . VAL A 1 219 ? 23.794 -7.357 -10.822 1.00 93.94 219 VAL A N 1
ATOM 1695 C CA . VAL A 1 219 ? 23.763 -8.479 -11.768 1.00 93.94 219 VAL A CA 1
ATOM 1696 C C . VAL A 1 219 ? 23.826 -7.972 -13.207 1.00 93.94 219 VAL A C 1
ATOM 1698 O O . VAL A 1 219 ? 24.595 -8.507 -14.008 1.00 93.94 219 VAL A O 1
ATOM 1701 N N . LEU A 1 220 ? 23.069 -6.919 -13.540 1.00 92.38 220 LEU A N 1
ATOM 1702 C CA . LEU A 1 220 ? 23.114 -6.302 -14.869 1.00 92.38 220 LEU A CA 1
ATOM 1703 C C . LEU A 1 220 ? 24.523 -5.789 -15.204 1.00 92.38 220 LEU A C 1
ATOM 1705 O O . LEU A 1 220 ? 25.019 -6.046 -16.299 1.00 92.38 220 LEU A O 1
ATOM 1709 N N . VAL A 1 221 ? 25.179 -5.099 -14.267 1.00 93.06 221 VAL A N 1
ATOM 1710 C CA . VAL A 1 221 ? 26.541 -4.573 -14.450 1.00 93.06 221 VAL A CA 1
ATOM 1711 C C . VAL A 1 221 ? 27.555 -5.706 -14.608 1.00 93.06 221 VAL A C 1
ATOM 1713 O O . VAL A 1 221 ? 28.388 -5.654 -15.512 1.00 93.06 221 VAL A O 1
ATOM 1716 N N . ALA A 1 222 ? 27.468 -6.751 -13.782 1.00 94.75 222 ALA A N 1
ATOM 1717 C CA . ALA A 1 222 ? 28.342 -7.921 -13.874 1.00 94.75 222 ALA A CA 1
ATOM 1718 C C . ALA A 1 222 ? 28.186 -8.673 -15.208 1.00 94.75 222 ALA A C 1
ATOM 1720 O O . ALA A 1 222 ? 29.141 -9.282 -15.687 1.00 94.75 222 ALA A O 1
ATOM 1721 N N . ALA A 1 223 ? 27.001 -8.607 -15.820 1.00 94.50 223 ALA A N 1
ATOM 1722 C CA . ALA A 1 223 ? 26.705 -9.225 -17.106 1.00 94.50 223 ALA A CA 1
ATOM 1723 C C . ALA A 1 223 ? 27.120 -8.379 -18.326 1.00 94.50 223 ALA A C 1
ATOM 1725 O O . ALA A 1 223 ? 27.089 -8.901 -19.437 1.00 94.50 223 ALA A O 1
ATOM 1726 N N . LEU A 1 224 ? 27.534 -7.113 -18.163 1.00 92.25 224 LEU A N 1
ATOM 1727 C CA . LEU A 1 224 ? 27.919 -6.242 -19.289 1.00 92.25 224 LEU A CA 1
ATOM 1728 C C . LEU A 1 224 ? 29.007 -6.820 -20.216 1.00 92.25 224 LEU A C 1
ATOM 1730 O O . LEU A 1 224 ? 28.908 -6.591 -21.414 1.00 92.25 224 LEU A O 1
ATOM 1734 N N . PRO A 1 225 ? 30.015 -7.583 -19.750 1.00 93.19 225 PRO A N 1
ATOM 1735 C CA . PRO A 1 225 ? 30.989 -8.207 -20.652 1.00 93.19 225 PRO A CA 1
ATOM 1736 C C . PRO A 1 225 ? 30.416 -9.312 -21.558 1.00 93.19 225 PRO A C 1
ATOM 1738 O O . PRO A 1 225 ? 31.144 -9.825 -22.405 1.00 93.19 225 PRO A O 1
ATOM 1741 N N . LEU A 1 226 ? 29.162 -9.735 -21.352 1.00 88.38 226 LEU A N 1
ATOM 1742 C CA . LEU A 1 226 ? 28.501 -10.786 -22.135 1.00 88.38 226 LEU A CA 1
ATOM 1743 C C . LEU A 1 226 ? 27.775 -10.259 -23.385 1.00 88.38 226 LEU A C 1
ATOM 1745 O O . LEU A 1 226 ? 27.239 -11.073 -24.140 1.00 88.38 226 LEU A O 1
ATOM 1749 N N . VAL A 1 227 ? 27.708 -8.936 -23.577 1.00 78.94 227 VAL A N 1
ATOM 1750 C CA . VAL A 1 227 ? 26.951 -8.268 -24.652 1.00 78.94 227 VAL A CA 1
ATOM 1751 C C . VAL A 1 227 ? 27.834 -7.439 -25.572 1.00 78.94 227 VAL A C 1
ATOM 1753 O O . VAL A 1 227 ? 28.839 -6.869 -25.096 1.00 78.94 227 VAL A O 1
#

pLDDT: mean 92.65, std 7.17, range [57.38, 98.88]

Mean predicted aligned error: 4.97 Å

Nearest PDB structures (foldseek):
  6n1x-assembly1_A  TM=6.862E-01  e=7.176E-05  Staphylococcus aureus subsp. aureus CN1
  7e7m-assembly4_D  TM=5.264E-01  e=5.838E-01  Streptococcus agalactiae
  1drk-assembly1_A  TM=3.710E-01  e=3.326E-01  Escherichia coli
  6sw4-assembly1_A  TM=3.401E-01  e=3.326E-01  Geobacillus stearothermophilus
  4ry0-assembly1_A  TM=2.177E-01  e=2.433E-01  Rhizobium etli CFN 42

Secondary structure (DSSP, 8-state):
-PPPEEEEEEEEESS-SSHHHHHHHHHHHHHHHTT-EEEEEEE--TTS-SEEEETTEEEEEEPP-----HHHHHHHHHHHHHHHHHH----SEEEESSHHHHHHHHHHHGGG-SSEEEEE-S--HHHHGGGT-GGGTT-HHHHHHHHHHHHHHHH-SEEEES-HHHHHHHHHTT--GGGEEE-PPP--TTTS-PPPPP--SS------S-S-GGG-HHHHHHTGGG-